Protein AF-0000000079113433 (afdb_homodimer)

Organism: Champsocephalus gunnari (NCBI:txid52237)

Radius of gyration: 16.43 Å; Cα contacts (8 Å, |Δi|>4): 235; chains: 2; bounding box: 30×45×38 Å

Solvent-accessible surface area (backbone atoms only — not comparable to full-atom values): 9498 Å² total; per-residue (Å²): 130,30,49,53,48,49,17,42,51,28,45,51,48,47,48,40,64,42,14,44,70,86,68,46,51,64,33,24,40,68,71,34,45,38,50,45,39,44,70,38,30,30,81,77,59,44,64,46,64,32,69,68,44,33,50,51,49,44,60,64,43,24,71,82,68,69,79,33,31,36,59,57,37,51,43,51,49,52,42,54,51,41,43,55,50,46,51,58,58,63,70,99,130,29,51,52,46,50,18,41,50,28,44,53,48,49,47,40,63,41,14,44,72,85,68,46,50,63,32,22,40,67,68,35,45,37,50,46,39,44,69,38,30,30,82,78,60,47,64,46,67,33,68,68,45,34,50,51,49,43,60,64,42,26,70,83,68,68,80,33,32,36,59,56,38,50,44,51,48,54,43,56,52,40,43,56,51,46,51,60,58,63,72,100

Structure (mmCIF, N/CA/C/O backbone):
data_AF-0000000079113433-model_v1
#
loop_
_entity.id
_entity.type
_entity.pdbx_description
1 polymer 'Protein S100'
#
loop_
_atom_site.group_PDB
_atom_site.id
_atom_site.type_symbol
_atom_site.label_atom_id
_atom_site.label_alt_id
_atom_site.label_comp_id
_atom_site.label_asym_id
_atom_site.label_entity_id
_atom_site.label_seq_id
_atom_site.pdbx_PDB_ins_code
_atom_site.Cartn_x
_atom_site.Cartn_y
_atom_site.Cartn_z
_atom_site.occupancy
_atom_site.B_iso_or_equiv
_atom_site.auth_seq_id
_atom_site.auth_comp_id
_atom_site.auth_asym_id
_atom_site.auth_atom_id
_atom_site.pdbx_PDB_model_num
ATOM 1 N N . MET A 1 1 ? -4.215 -1.44 16.438 1 64.31 1 MET A N 1
ATOM 2 C CA . MET A 1 1 ? -3.451 -1.398 15.195 1 64.31 1 MET A CA 1
ATOM 3 C C . MET A 1 1 ? -4.027 -0.358 14.242 1 64.31 1 MET A C 1
ATOM 5 O O . MET A 1 1 ? -5.234 -0.102 14.25 1 64.31 1 MET A O 1
ATOM 9 N N . SER A 1 2 ? -3.223 0.461 13.742 1 84.31 2 SER A N 1
ATOM 10 C CA . SER A 1 2 ? -3.691 1.527 12.859 1 84.31 2 SER A CA 1
ATOM 11 C C . SER A 1 2 ? -4.121 0.976 11.508 1 84.31 2 SER A C 1
ATOM 13 O O . SER A 1 2 ? -3.871 -0.191 11.195 1 84.31 2 SER A O 1
ATOM 15 N N . ASP A 1 3 ? -4.898 1.849 10.711 1 92.12 3 ASP A N 1
ATOM 16 C CA . ASP A 1 3 ? -5.406 1.435 9.406 1 92.12 3 ASP A CA 1
ATOM 17 C C . ASP A 1 3 ? -4.266 1.044 8.477 1 92.12 3 ASP A C 1
ATOM 19 O O . ASP A 1 3 ? -4.336 0.017 7.797 1 92.12 3 ASP A O 1
ATOM 23 N N . VAL A 1 4 ? -3.154 1.774 8.617 1 92.81 4 VAL A N 1
ATOM 24 C CA . VAL A 1 4 ? -2.002 1.539 7.754 1 92.81 4 VAL A CA 1
ATOM 25 C C . VAL A 1 4 ? -1.299 0.25 8.172 1 92.81 4 VAL A C 1
ATOM 27 O O . VAL A 1 4 ? -0.925 -0.563 7.32 1 92.81 4 VAL A O 1
ATOM 30 N N . GLN A 1 5 ? -1.146 -0.042 9.414 1 92.06 5 GLN A N 1
ATOM 31 C CA . GLN A 1 5 ? -0.524 -1.257 9.93 1 92.06 5 GLN A CA 1
ATOM 32 C C . GLN A 1 5 ? -1.329 -2.494 9.539 1 92.06 5 GLN A C 1
ATOM 34 O O . GLN A 1 5 ? -0.757 -3.525 9.18 1 92.06 5 GLN A O 1
ATOM 39 N N . ASN A 1 6 ? -2.646 -2.311 9.688 1 93.5 6 ASN A N 1
ATOM 40 C CA . ASN A 1 6 ? -3.539 -3.398 9.297 1 93.5 6 ASN A CA 1
ATOM 41 C C . ASN A 1 6 ? -3.424 -3.709 7.809 1 93.5 6 ASN A C 1
ATOM 43 O O . ASN A 1 6 ? -3.412 -4.875 7.414 1 93.5 6 ASN A O 1
ATOM 47 N N . ALA A 1 7 ? -3.369 -2.59 7.051 1 94 7 ALA A N 1
ATOM 48 C CA . ALA A 1 7 ? -3.217 -2.74 5.605 1 94 7 ALA A CA 1
ATOM 49 C C . ALA A 1 7 ? -1.919 -3.467 5.266 1 94 7 ALA A C 1
ATOM 51 O O . ALA A 1 7 ? -1.913 -4.391 4.449 1 94 7 ALA A O 1
ATOM 52 N N . MET A 1 8 ? -0.862 -3.15 5.996 1 93.38 8 MET A N 1
ATOM 53 C CA . MET A 1 8 ? 0.442 -3.768 5.77 1 93.38 8 MET A CA 1
ATOM 54 C C . MET A 1 8 ? 0.408 -5.254 6.117 1 93.38 8 MET A C 1
ATOM 56 O O . MET A 1 8 ? 0.962 -6.078 5.387 1 93.38 8 MET A O 1
ATOM 60 N N . ALA A 1 9 ? -0.228 -5.57 7.203 1 92.88 9 ALA A N 1
ATOM 61 C CA . ALA A 1 9 ? -0.346 -6.957 7.652 1 92.88 9 ALA A CA 1
ATOM 62 C C . ALA A 1 9 ? -1.147 -7.789 6.66 1 92.88 9 ALA A C 1
ATOM 64 O O . ALA A 1 9 ? -0.8 -8.938 6.383 1 92.88 9 ALA A O 1
ATOM 65 N N . LEU A 1 10 ? -2.199 -7.156 6.09 1 93.75 10 LEU A N 1
ATOM 66 C CA . LEU A 1 10 ? -3.051 -7.828 5.113 1 93.75 10 LEU A CA 1
ATOM 67 C C . LEU A 1 10 ? -2.281 -8.1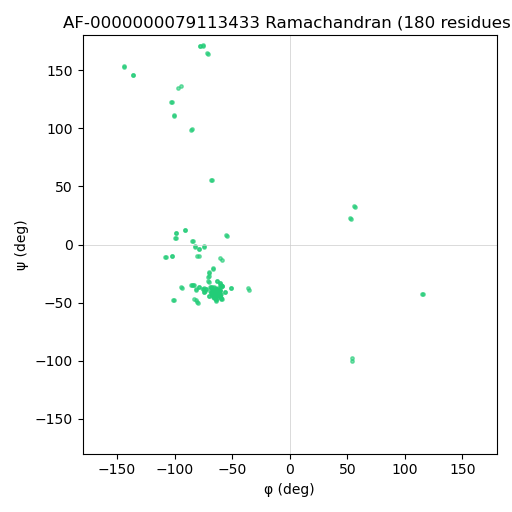17 3.83 1 93.75 10 LEU A C 1
ATOM 69 O O . LEU A 1 10 ? -2.385 -9.219 3.273 1 93.75 10 LEU A O 1
ATOM 73 N N . LEU A 1 11 ? -1.457 -7.121 3.406 1 93.81 11 LEU A N 1
ATOM 74 C CA . LEU A 1 11 ? -0.66 -7.273 2.193 1 93.81 11 LEU A CA 1
ATOM 75 C C . LEU A 1 11 ? 0.39 -8.367 2.369 1 93.81 11 LEU A C 1
ATOM 77 O O . LEU A 1 11 ? 0.542 -9.234 1.503 1 93.81 11 LEU A O 1
ATOM 81 N N . ILE A 1 12 ? 1.07 -8.398 3.492 1 92.69 12 ILE A N 1
ATOM 82 C CA . ILE A 1 12 ? 2.1 -9.391 3.795 1 92.69 12 ILE A CA 1
ATOM 83 C C . ILE A 1 12 ? 1.468 -10.773 3.906 1 92.69 12 ILE A C 1
ATOM 85 O O . ILE A 1 12 ? 1.979 -11.742 3.34 1 92.69 12 ILE A O 1
ATOM 89 N N . GLY A 1 13 ? 0.379 -10.789 4.605 1 91.81 13 GLY A N 1
ATOM 90 C CA . GLY A 1 13 ? -0.307 -12.055 4.797 1 91.81 13 GLY A CA 1
ATOM 91 C C . GLY A 1 13 ? -0.868 -12.633 3.514 1 91.81 13 GLY A C 1
ATOM 92 O O . GLY A 1 13 ? -0.775 -13.836 3.277 1 91.81 13 GLY A O 1
ATOM 93 N N . SER A 1 14 ? -1.481 -11.727 2.727 1 91.19 14 SER A N 1
ATOM 94 C CA . SER A 1 14 ? -2.041 -12.148 1.448 1 91.19 14 SER A CA 1
ATOM 95 C C . SER A 1 14 ? -0.951 -12.648 0.505 1 91.19 14 SER A C 1
ATOM 97 O O . SER A 1 14 ? -1.108 -13.688 -0.142 1 91.19 14 SER A O 1
ATOM 99 N N . PHE A 1 15 ? 0.152 -11.969 0.424 1 91.94 15 PHE A N 1
ATOM 100 C CA . PHE A 1 15 ? 1.287 -12.336 -0.418 1 91.94 15 PHE A CA 1
ATOM 101 C C . PHE A 1 15 ? 1.854 -13.688 -0.011 1 91.94 15 PHE A C 1
ATOM 103 O O . PHE A 1 15 ? 2.096 -14.547 -0.862 1 91.94 15 PHE A O 1
ATOM 110 N N . THR A 1 16 ? 1.99 -13.906 1.297 1 89.75 16 THR A N 1
ATOM 111 C CA . THR A 1 16 ? 2.566 -15.141 1.823 1 89.75 16 THR A CA 1
ATOM 112 C C . THR A 1 16 ? 1.62 -16.312 1.604 1 89.75 16 THR A C 1
ATOM 114 O O . THR A 1 16 ? 2.064 -17.453 1.408 1 89.75 16 THR A O 1
ATOM 117 N N . LYS A 1 17 ? 0.346 -15.938 1.651 1 91.12 17 LYS A N 1
ATOM 118 C CA . LYS A 1 17 ? -0.683 -16.953 1.457 1 91.12 17 LYS A CA 1
ATOM 119 C C . LYS A 1 17 ? -0.613 -17.547 0.052 1 91.12 17 LYS A C 1
ATOM 121 O O . LYS A 1 17 ? -0.725 -18.766 -0.123 1 91.12 17 LYS A O 1
ATOM 126 N N . TYR A 1 18 ? -0.363 -16.734 -0.927 1 90.44 18 TYR A N 1
ATOM 127 C CA . TYR A 1 18 ? -0.331 -17.172 -2.322 1 90.44 18 TYR A CA 1
ATOM 128 C C . TYR A 1 18 ? 1.089 -17.516 -2.75 1 90.44 18 TYR A C 1
ATOM 130 O O . TYR A 1 18 ? 1.29 -18.422 -3.566 1 90.44 18 TYR A O 1
ATOM 138 N N . ALA A 1 19 ? 2.229 -16.875 -2.359 1 89.25 19 ALA A N 1
ATOM 139 C CA . ALA A 1 19 ? 3.633 -17.094 -2.695 1 89.25 19 ALA A CA 1
ATOM 140 C C . ALA A 1 19 ? 4.129 -18.438 -2.139 1 89.25 19 ALA A C 1
ATOM 142 O O . ALA A 1 19 ? 5.027 -19.062 -2.711 1 89.25 19 ALA A O 1
ATOM 143 N N . GLY A 1 20 ? 3.469 -19.016 -1.113 1 81.62 20 GLY A N 1
ATOM 144 C CA . GLY A 1 20 ? 3.926 -20.234 -0.462 1 81.62 20 GLY A CA 1
ATOM 145 C C . GLY A 1 20 ? 3.355 -21.484 -1.085 1 81.62 20 GLY A C 1
ATOM 146 O O . GLY A 1 20 ? 3.609 -22.594 -0.603 1 81.62 20 GLY A O 1
ATOM 147 N N . LYS A 1 21 ? 2.754 -21.25 -2.287 1 84.69 21 LYS A N 1
ATOM 148 C CA . LYS A 1 21 ? 2.096 -22.406 -2.883 1 84.69 21 LYS A CA 1
ATOM 149 C C . LYS A 1 21 ? 3.104 -23.297 -3.602 1 84.69 21 LYS A C 1
ATOM 151 O O . LYS A 1 21 ? 3.025 -24.531 -3.516 1 84.69 21 LYS A O 1
ATOM 156 N N . GLU A 1 22 ? 4.098 -22.656 -4.305 1 80.5 22 GLU A N 1
ATOM 157 C CA . GLU A 1 22 ? 5.066 -23.438 -5.078 1 80.5 22 GLU A CA 1
ATOM 158 C C . GLU A 1 22 ? 6.371 -23.609 -4.309 1 80.5 22 GLU A C 1
ATOM 160 O O . GLU A 1 22 ? 7.32 -24.203 -4.816 1 80.5 22 GLU A O 1
ATOM 165 N N . GLY A 1 23 ? 6.414 -23.141 -2.996 1 74.19 23 GLY A N 1
ATOM 166 C CA . GLY A 1 23 ? 7.602 -23.375 -2.193 1 74.19 23 GLY A CA 1
ATOM 167 C C . GLY A 1 23 ? 8.328 -22.109 -1.806 1 74.19 23 GLY A C 1
ATOM 168 O O . GLY A 1 23 ? 9.023 -22.062 -0.788 1 74.19 23 GLY A O 1
ATOM 169 N N . ASP A 1 24 ? 8.445 -21.156 -2.875 1 77.62 24 ASP A N 1
ATOM 170 C CA . ASP A 1 24 ? 9.117 -19.906 -2.543 1 77.62 24 ASP A CA 1
ATOM 171 C C . ASP A 1 24 ? 8.141 -18.906 -1.935 1 77.62 24 ASP A C 1
ATOM 173 O O . ASP A 1 24 ? 7.293 -18.344 -2.637 1 77.62 24 ASP A O 1
ATOM 177 N N . ASN A 1 25 ? 8.188 -18.844 -0.652 1 80.56 25 ASN A N 1
ATOM 178 C CA . ASN A 1 25 ? 7.254 -17.984 0.062 1 80.56 25 ASN A CA 1
ATOM 179 C C . ASN A 1 25 ? 7.637 -16.516 -0.068 1 80.56 25 ASN A C 1
ATOM 181 O O . ASN A 1 25 ? 6.949 -15.633 0.458 1 80.56 25 ASN A O 1
ATOM 185 N N . ASN A 1 26 ? 8.734 -16.312 -0.765 1 84.38 26 ASN A N 1
ATOM 186 C CA . ASN A 1 26 ? 9.227 -14.945 -0.853 1 84.38 26 ASN A CA 1
ATOM 187 C C . ASN A 1 26 ? 9.008 -14.359 -2.246 1 84.38 26 ASN A C 1
ATOM 189 O O . ASN A 1 26 ? 9.195 -13.164 -2.457 1 84.38 26 ASN A O 1
ATOM 193 N N . THR A 1 27 ? 8.648 -15.227 -3.127 1 89.94 27 THR A N 1
ATOM 194 C CA . THR A 1 27 ? 8.43 -14.781 -4.5 1 89.94 27 THR A CA 1
ATOM 195 C C . THR A 1 27 ? 7.152 -15.391 -5.07 1 89.94 27 THR A C 1
ATOM 197 O O . THR A 1 27 ? 6.691 -16.438 -4.605 1 89.94 27 THR A O 1
ATOM 200 N N . LEU A 1 28 ? 6.426 -14.609 -5.957 1 91.5 28 LEU A N 1
ATOM 201 C CA . LEU A 1 28 ? 5.207 -15.062 -6.621 1 91.5 28 LEU A CA 1
ATOM 202 C C . LEU A 1 28 ? 5.488 -15.461 -8.07 1 91.5 28 LEU A C 1
ATOM 204 O O . LEU A 1 28 ? 6.176 -14.734 -8.789 1 91.5 28 LEU A O 1
ATOM 208 N N . SER A 1 29 ? 5.145 -16.719 -8.328 1 92.44 29 SER A N 1
ATOM 209 C CA . SER A 1 29 ? 5.246 -17.141 -9.719 1 92.44 29 SER A CA 1
ATOM 210 C C . SER A 1 29 ? 4.078 -16.625 -10.547 1 92.44 29 SER A C 1
ATOM 212 O O . SER A 1 29 ? 3.121 -16.062 -10.008 1 92.44 29 SER A O 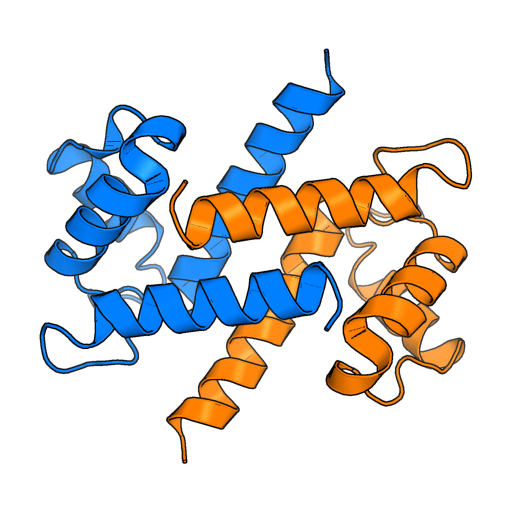1
ATOM 214 N N . LYS A 1 30 ? 4.168 -16.797 -11.836 1 91.5 30 LYS A N 1
ATOM 215 C CA . LYS A 1 30 ? 3.121 -16.344 -12.75 1 91.5 30 LYS A CA 1
ATOM 216 C C . LYS A 1 30 ? 1.771 -16.953 -12.383 1 91.5 30 LYS A C 1
ATOM 218 O O . LYS A 1 30 ? 0.75 -16.266 -12.383 1 91.5 30 LYS A O 1
ATOM 223 N N . ALA A 1 31 ? 1.835 -18.234 -12.031 1 91.38 31 ALA A N 1
ATOM 224 C CA . ALA A 1 31 ? 0.617 -18.953 -11.664 1 91.38 31 ALA A CA 1
ATOM 225 C C . ALA A 1 31 ? 0.033 -18.406 -10.359 1 91.38 31 ALA A C 1
ATOM 227 O O . ALA A 1 31 ? -1.183 -18.234 -10.25 1 91.38 31 ALA A O 1
ATOM 228 N N . GLU A 1 32 ? 0.9 -18.172 -9.43 1 93.69 32 GLU A N 1
ATOM 229 C CA . GLU A 1 32 ? 0.486 -17.656 -8.133 1 93.69 32 GLU A CA 1
ATOM 230 C C . GLU A 1 32 ? -0.053 -16.234 -8.25 1 93.69 32 GLU A C 1
ATOM 232 O O . GLU A 1 32 ? -1.042 -15.875 -7.605 1 93.69 32 GLU A O 1
ATOM 237 N N . LEU A 1 33 ? 0.655 -15.453 -9.086 1 91.75 33 LEU A N 1
ATOM 238 C CA . LEU A 1 33 ? 0.206 -14.086 -9.328 1 91.75 33 LEU A CA 1
ATOM 239 C C . LEU A 1 33 ? -1.192 -14.07 -9.93 1 91.75 33 LEU A C 1
ATOM 241 O O . LEU A 1 33 ? -2.049 -13.289 -9.516 1 91.75 33 LEU A O 1
ATOM 245 N N . LYS A 1 34 ? -1.439 -14.938 -10.859 1 91.38 34 LYS A N 1
ATOM 246 C CA . LYS A 1 34 ? -2.736 -15.055 -11.516 1 91.38 34 LYS A CA 1
ATOM 247 C C . LYS A 1 34 ? -3.836 -15.391 -10.516 1 91.38 34 LYS A C 1
ATOM 249 O O . LYS A 1 34 ? -4.918 -14.797 -10.555 1 91.38 34 LYS A O 1
ATOM 254 N N . GLU A 1 35 ? -3.535 -16.297 -9.672 1 90.25 35 GLU A N 1
ATOM 255 C CA . GLU A 1 35 ? -4.492 -16.703 -8.648 1 90.25 35 GLU A CA 1
ATOM 256 C C . GLU A 1 35 ? -4.801 -15.562 -7.684 1 90.25 35 GLU A C 1
ATOM 258 O O . GLU A 1 35 ? -5.961 -15.328 -7.344 1 90.25 35 GLU A O 1
ATOM 263 N N . LEU A 1 36 ? -3.703 -14.938 -7.258 1 89.81 36 LEU A N 1
ATOM 264 C CA . LEU A 1 36 ? -3.846 -13.797 -6.355 1 89.81 36 LEU A CA 1
ATOM 265 C C . LEU A 1 36 ? -4.672 -12.688 -7.004 1 89.81 36 LEU A C 1
ATOM 267 O O . LEU A 1 36 ? -5.598 -12.164 -6.387 1 89.81 36 LEU A O 1
ATOM 271 N N . LEU A 1 37 ? -4.359 -12.352 -8.297 1 88.69 37 LEU A N 1
ATOM 272 C CA . LEU A 1 37 ? -5.07 -11.312 -9.023 1 88.69 37 LEU A CA 1
ATOM 273 C C . LEU A 1 37 ? -6.527 -11.711 -9.25 1 88.69 37 LEU A C 1
ATOM 275 O O . LEU A 1 37 ? -7.434 -10.891 -9.078 1 88.69 37 LEU A O 1
ATOM 279 N N . HIS A 1 38 ? -6.719 -12.953 -9.602 1 87.81 38 HIS A N 1
ATOM 280 C CA . HIS A 1 38 ? -8.055 -13.461 -9.891 1 87.81 38 HIS A CA 1
ATOM 281 C C . HIS A 1 38 ? -8.914 -13.484 -8.633 1 87.81 38 HIS A C 1
ATOM 283 O O . HIS A 1 38 ? -10.094 -13.117 -8.672 1 87.81 38 HIS A O 1
ATOM 289 N N . ASN A 1 39 ? -8.305 -13.867 -7.531 1 87.94 39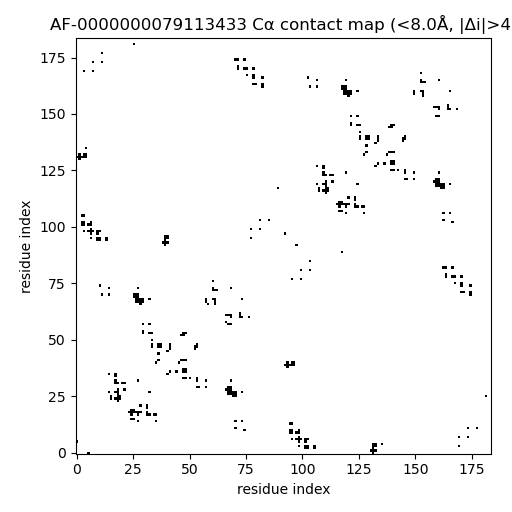 ASN A N 1
ATOM 290 C CA . ASN A 1 39 ? -9.031 -14.008 -6.277 1 87.94 39 ASN A CA 1
ATOM 291 C C . ASN A 1 39 ? -9.133 -12.68 -5.531 1 87.94 39 ASN A C 1
ATOM 293 O O . ASN A 1 39 ? -10.141 -12.398 -4.891 1 87.94 39 ASN A O 1
ATOM 297 N N . GLU A 1 40 ? -8.125 -11.844 -5.617 1 86.44 40 GLU A N 1
ATOM 298 C CA . GLU A 1 40 ? -8.039 -10.625 -4.82 1 86.44 40 GLU A CA 1
ATOM 299 C C . GLU A 1 40 ? -8.438 -9.406 -5.637 1 86.44 40 GLU A C 1
ATOM 301 O O . GLU A 1 40 ? -9.133 -8.516 -5.133 1 86.44 40 GLU A O 1
ATOM 306 N N . PHE A 1 41 ? -7.953 -9.203 -6.828 1 80.5 41 PHE A N 1
ATOM 307 C CA . PHE A 1 41 ? -8.172 -8.023 -7.652 1 80.5 41 PHE A CA 1
ATOM 308 C C . PHE A 1 41 ? -9.203 -8.297 -8.734 1 80.5 41 PHE A C 1
ATOM 310 O O . PHE A 1 41 ? -9.625 -7.383 -9.445 1 80.5 41 PHE A O 1
ATOM 317 N N . GLY A 1 42 ? -9.625 -9.516 -8.953 1 78.5 42 GLY A N 1
ATOM 318 C CA . GLY A 1 42 ? -10.539 -9.859 -10.039 1 78.5 42 GLY A CA 1
ATOM 319 C C . GLY A 1 42 ? -11.562 -8.773 -10.312 1 78.5 42 GLY A C 1
ATOM 320 O O . GLY A 1 42 ? -11.836 -8.453 -11.469 1 78.5 42 GLY A O 1
ATOM 321 N N . ASP A 1 43 ? -12.039 -8.18 -9.328 1 72.75 43 ASP A N 1
ATOM 322 C CA . ASP A 1 43 ? -13.047 -7.137 -9.492 1 72.75 43 ASP A CA 1
ATOM 323 C C . ASP A 1 43 ? -12.398 -5.789 -9.812 1 72.75 43 ASP A C 1
ATOM 325 O O . ASP A 1 43 ? -12.93 -5.004 -10.594 1 72.75 43 ASP A O 1
ATOM 329 N N . LEU A 1 44 ? -11.219 -5.559 -9.211 1 71.19 44 LEU A N 1
ATOM 330 C CA . LEU A 1 44 ? -10.516 -4.289 -9.344 1 71.19 44 LEU A CA 1
ATOM 331 C C . LEU A 1 44 ? -9.758 -4.219 -10.664 1 71.19 44 LEU A C 1
ATOM 333 O O . LEU A 1 44 ? -9.797 -3.197 -11.352 1 71.19 44 LEU A O 1
ATOM 337 N N . LEU A 1 45 ? -9.016 -5.34 -10.859 1 65 45 LEU A N 1
ATOM 338 C CA . LEU A 1 45 ? -8.242 -5.387 -12.094 1 65 45 LEU A CA 1
ATOM 339 C C . LEU A 1 45 ? -9.109 -5.84 -13.258 1 65 45 LEU A C 1
ATOM 341 O O . LEU A 1 45 ? -8.805 -5.539 -14.414 1 65 45 LEU A O 1
ATOM 345 N N . GLY A 1 46 ? -10.336 -6.148 -13.023 1 60.59 46 GLY A N 1
ATOM 346 C CA . GLY A 1 46 ? -11.195 -6.617 -14.102 1 60.59 46 GLY A CA 1
ATOM 347 C C . GLY A 1 46 ? -10.617 -7.809 -14.852 1 60.59 46 GLY A C 1
ATOM 348 O O . GLY A 1 46 ? -10.523 -8.906 -14.297 1 60.59 46 GLY A O 1
ATOM 349 N N . LYS A 1 47 ? -9.977 -7.512 -16.109 1 58.22 47 LYS A N 1
ATOM 350 C CA . LYS A 1 47 ? -9.594 -8.469 -17.141 1 58.22 47 LYS A CA 1
ATOM 351 C C . LYS A 1 47 ? -8.281 -9.156 -16.797 1 58.22 47 LYS A C 1
ATOM 353 O O . LYS A 1 47 ? -7.816 -10.031 -17.531 1 58.22 47 LYS A O 1
ATOM 358 N N . ALA A 1 48 ? -7.613 -8.695 -15.812 1 60.16 48 ALA A N 1
ATOM 359 C CA . ALA A 1 48 ? -6.371 -9.398 -15.516 1 60.16 48 ALA A CA 1
ATOM 360 C C . ALA A 1 48 ? -6.625 -10.891 -15.305 1 60.16 48 ALA A C 1
ATOM 362 O O . ALA A 1 48 ? -5.711 -11.641 -14.961 1 60.16 48 ALA A O 1
ATOM 363 N N . SER A 1 49 ? -7.773 -11.164 -15.57 1 67.69 49 SER A N 1
ATOM 364 C CA . SER A 1 49 ? -8.141 -12.57 -15.43 1 67.69 49 SER A CA 1
ATOM 365 C C . SER A 1 49 ? -7.668 -13.391 -16.625 1 67.69 49 SER A C 1
ATOM 367 O O . SER A 1 49 ? -7.762 -14.625 -16.625 1 67.69 49 SER A O 1
ATOM 369 N N . ASP A 1 50 ? -7.141 -12.562 -17.453 1 77.31 50 ASP A N 1
ATOM 370 C CA . ASP A 1 50 ? -6.648 -13.305 -18.609 1 77.31 50 ASP A CA 1
ATOM 371 C C . ASP A 1 50 ? -5.168 -13.641 -18.453 1 77.31 50 ASP A C 1
ATOM 373 O O . ASP A 1 50 ? -4.406 -12.859 -17.891 1 77.31 50 ASP A O 1
ATOM 377 N N . LYS A 1 51 ? -4.918 -14.914 -18.828 1 83.31 51 LYS A N 1
ATOM 378 C CA . LYS A 1 51 ? -3.537 -15.375 -18.75 1 83.31 51 LYS A CA 1
ATOM 379 C C . LYS A 1 51 ? -2.59 -14.406 -19.453 1 83.31 51 LYS A C 1
ATOM 381 O O . LYS A 1 51 ? -1.501 -14.125 -18.953 1 83.31 51 LYS A O 1
ATOM 386 N N . ALA A 1 52 ? -3.07 -13.898 -20.5 1 87.56 52 ALA A N 1
ATOM 387 C CA . ALA A 1 52 ? -2.258 -12.969 -21.281 1 87.56 52 ALA A CA 1
ATOM 388 C C . AL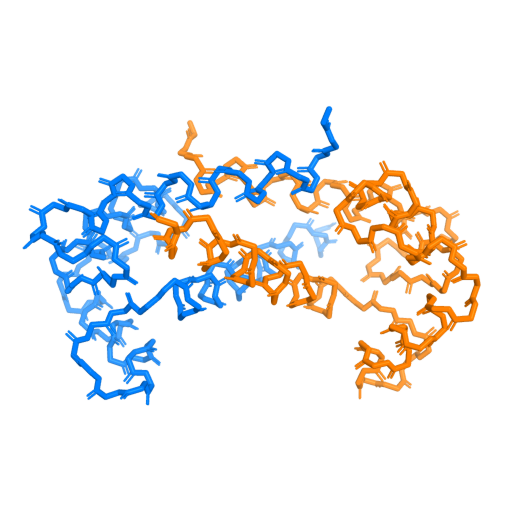A A 1 52 ? -2.01 -11.672 -20.5 1 87.56 52 ALA A C 1
ATOM 390 O O . ALA A 1 52 ? -0.899 -11.141 -20.531 1 87.56 52 ALA A O 1
ATOM 391 N N . ALA A 1 53 ? -3.029 -11.258 -19.828 1 83.38 53 ALA A N 1
ATOM 392 C CA . ALA A 1 53 ? -2.924 -10.039 -19.016 1 83.38 53 ALA A CA 1
ATOM 393 C C . ALA A 1 53 ? -2.006 -10.25 -17.828 1 83.38 53 ALA A C 1
ATOM 395 O O . ALA A 1 53 ? -1.186 -9.383 -17.5 1 83.38 53 ALA A O 1
ATOM 396 N N . VAL A 1 54 ? -2.121 -11.328 -17.266 1 88.94 54 VAL A N 1
ATOM 397 C CA . VAL A 1 54 ? -1.3 -11.68 -16.109 1 88.94 54 VAL A CA 1
ATOM 398 C C . VAL A 1 54 ? 0.166 -11.773 -16.531 1 88.94 54 VAL A C 1
ATOM 400 O O . VAL A 1 54 ? 1.053 -11.305 -15.805 1 88.94 54 VAL A O 1
ATOM 403 N N . ASP A 1 55 ? 0.387 -12.359 -17.766 1 90.56 55 ASP A N 1
ATOM 404 C CA . ASP A 1 55 ? 1.744 -12.484 -18.297 1 90.56 55 ASP A CA 1
ATOM 405 C C . ASP A 1 55 ? 2.373 -11.109 -18.516 1 90.56 55 ASP A C 1
ATOM 407 O O . ASP A 1 55 ? 3.543 -10.898 -18.188 1 90.56 55 ASP A O 1
ATOM 411 N N . ARG A 1 56 ? 1.562 -10.25 -18.953 1 90.31 56 ARG A N 1
ATOM 412 C CA . ARG A 1 56 ? 2.025 -8.891 -19.203 1 90.31 56 ARG A CA 1
ATOM 413 C C . ARG A 1 56 ? 2.328 -8.172 -17.891 1 90.31 56 ARG A C 1
ATOM 415 O O . ARG A 1 56 ? 3.34 -7.473 -17.781 1 90.31 56 ARG A O 1
ATOM 422 N N . LEU A 1 57 ? 1.417 -8.383 -17.031 1 87.31 57 LEU A N 1
ATOM 423 C CA . LEU A 1 57 ? 1.591 -7.777 -15.711 1 87.31 57 LEU A CA 1
ATOM 424 C C . LEU A 1 57 ? 2.826 -8.336 -15.016 1 87.31 57 LEU A C 1
ATOM 426 O O . LEU A 1 57 ? 3.611 -7.586 -14.43 1 87.31 57 LEU A O 1
ATOM 430 N N . PHE A 1 58 ? 2.988 -9.641 -15.18 1 90.06 58 PHE A N 1
ATOM 431 C CA . PHE A 1 58 ? 4.117 -10.336 -14.57 1 90.06 58 PHE A CA 1
ATOM 432 C C . PHE A 1 58 ? 5.434 -9.844 -15.156 1 90.06 58 PHE A C 1
ATOM 434 O O . PHE A 1 58 ? 6.395 -9.594 -14.422 1 90.06 58 PHE A O 1
ATOM 441 N N . GLU A 1 59 ? 5.469 -9.75 -16.438 1 91.38 59 GLU A N 1
ATOM 442 C CA . GLU A 1 59 ? 6.656 -9.281 -17.141 1 91.38 59 GLU A CA 1
ATOM 443 C C . GLU A 1 59 ? 6.988 -7.84 -16.781 1 91.38 59 GLU A C 1
ATOM 445 O O . GLU A 1 59 ? 8.164 -7.469 -16.688 1 91.38 59 GLU A O 1
ATOM 450 N N . GLY A 1 60 ? 5.891 -7.152 -16.516 1 88.94 60 GLY A N 1
ATOM 451 C CA . GLY A 1 60 ? 6.059 -5.77 -16.094 1 88.94 60 GLY A CA 1
ATOM 452 C C . GLY A 1 60 ? 6.59 -5.629 -14.688 1 88.94 60 GLY A C 1
ATOM 453 O O . GLY A 1 60 ? 7.414 -4.75 -14.414 1 88.94 60 GLY A O 1
ATOM 454 N N . LEU A 1 61 ? 6.098 -6.527 -13.852 1 86.75 61 LEU A N 1
ATOM 455 C CA . LEU A 1 61 ? 6.488 -6.52 -12.445 1 86.75 61 LEU A CA 1
ATOM 456 C C . LEU A 1 61 ? 7.863 -7.152 -12.258 1 86.75 61 LEU A C 1
ATOM 458 O O . LEU A 1 61 ? 8.617 -6.754 -11.375 1 86.75 61 LEU A O 1
ATOM 462 N N . ASP A 1 62 ? 8.156 -8.25 -13.102 1 88.06 62 ASP A N 1
ATOM 463 C CA . ASP A 1 62 ? 9.422 -8.977 -13.039 1 88.06 62 ASP A CA 1
ATOM 464 C C . ASP A 1 62 ? 10.578 -8.102 -13.531 1 88.06 62 ASP A C 1
ATOM 466 O O . ASP A 1 62 ? 11.297 -8.484 -14.461 1 88.06 62 ASP A O 1
ATOM 470 N N . ALA A 1 63 ? 10.656 -6.957 -12.875 1 80.06 63 ALA A N 1
ATOM 471 C CA . ALA A 1 63 ? 11.742 -6.066 -13.266 1 80.06 63 ALA A CA 1
ATOM 472 C C . ALA A 1 63 ? 13.094 -6.633 -12.844 1 80.06 63 ALA A C 1
ATOM 474 O O . ALA A 1 63 ? 14.117 -6.348 -13.469 1 80.06 63 ALA A O 1
ATOM 475 N N . ASN A 1 64 ? 13.078 -7.531 -11.789 1 73.06 64 ASN A N 1
ATOM 476 C CA . ASN A 1 64 ? 14.32 -8.086 -11.258 1 73.06 64 ASN A CA 1
ATOM 477 C C . ASN A 1 64 ? 14.773 -9.305 -12.055 1 73.06 64 ASN A C 1
ATOM 479 O O . ASN A 1 64 ? 15.844 -9.859 -11.797 1 73.06 64 ASN A O 1
ATOM 483 N N . LYS A 1 65 ? 14.094 -9.719 -13.133 1 81.56 65 LYS A N 1
ATOM 484 C CA . LYS A 1 65 ? 14.445 -10.797 -14.047 1 81.56 65 LYS A CA 1
ATOM 485 C C . LYS A 1 65 ? 14.625 -12.117 -13.305 1 81.56 65 LYS A C 1
ATOM 487 O O . LYS A 1 65 ? 15.562 -12.875 -13.586 1 81.56 65 LYS A O 1
ATOM 492 N N . ASP A 1 66 ? 13.961 -12.422 -12.258 1 82.25 66 ASP A N 1
ATOM 493 C CA . ASP A 1 66 ? 14.023 -13.688 -11.531 1 82.25 66 ASP A CA 1
ATOM 494 C C . ASP A 1 66 ? 12.859 -14.602 -11.914 1 82.25 66 ASP A C 1
ATOM 496 O O . ASP A 1 66 ? 12.781 -15.742 -11.453 1 82.25 66 ASP A O 1
ATOM 500 N N . ASN A 1 67 ? 12.156 -14.141 -12.984 1 88.88 67 ASN A N 1
ATOM 501 C CA . ASN A 1 67 ? 10.984 -14.883 -13.445 1 88.88 67 ASN A CA 1
ATOM 502 C C . ASN A 1 67 ? 10.008 -15.148 -12.305 1 88.88 67 ASN A C 1
ATOM 504 O O . ASN A 1 67 ? 9.352 -16.188 -12.273 1 88.88 67 ASN A O 1
ATOM 508 N N . SER A 1 68 ? 10.078 -14.367 -11.305 1 90.56 68 SER A N 1
ATOM 509 C CA . SER A 1 68 ? 9.188 -14.422 -10.141 1 90.56 68 SER A CA 1
ATOM 510 C C . SER A 1 68 ? 8.891 -13.031 -9.602 1 90.56 68 SER A C 1
ATOM 512 O O . SER A 1 68 ? 9.633 -12.078 -9.883 1 90.56 68 SER A O 1
ATOM 514 N N . VAL A 1 69 ? 7.844 -12.875 -9.016 1 92.38 69 VAL A N 1
ATOM 515 C CA . VAL A 1 69 ? 7.457 -11.586 -8.453 1 92.38 69 VAL A CA 1
ATOM 516 C C . VAL A 1 69 ? 7.73 -11.578 -6.949 1 92.38 69 VAL A C 1
ATOM 518 O O . VAL A 1 69 ? 7.191 -12.398 -6.207 1 92.38 69 VAL A O 1
ATOM 521 N N . ASP A 1 70 ? 8.758 -10.75 -6.551 1 89.81 70 ASP A N 1
ATOM 522 C CA . ASP A 1 70 ? 9.055 -10.633 -5.125 1 89.81 70 ASP A CA 1
ATOM 523 C C . ASP A 1 70 ? 8.008 -9.773 -4.418 1 89.81 70 ASP A C 1
ATOM 525 O O . ASP A 1 70 ? 7.141 -9.18 -5.062 1 89.81 70 ASP A O 1
ATOM 529 N N . PHE A 1 71 ? 8.062 -9.742 -3.152 1 90.88 71 PHE A N 1
ATOM 530 C CA . PHE A 1 71 ? 7.098 -9 -2.35 1 90.88 71 PHE A CA 1
ATOM 531 C C . PHE A 1 71 ? 7.098 -7.523 -2.725 1 90.88 71 PHE A C 1
ATOM 533 O O . PHE A 1 71 ? 6.035 -6.906 -2.83 1 90.88 71 PHE A O 1
ATOM 540 N N . LYS A 1 72 ? 8.305 -7.137 -3.029 1 89.5 72 LYS A N 1
ATOM 541 C CA . LYS A 1 72 ? 8.469 -5.727 -3.369 1 89.5 72 LYS A CA 1
ATOM 542 C C . LYS A 1 72 ? 7.754 -5.387 -4.676 1 89.5 72 LYS A C 1
ATOM 544 O O . LYS A 1 72 ? 7.082 -4.355 -4.77 1 89.5 72 LYS A O 1
ATOM 549 N N . GLU A 1 73 ? 7.871 -6.23 -5.637 1 91.94 73 GLU A N 1
ATOM 550 C CA . GLU A 1 73 ? 7.254 -5.996 -6.938 1 91.94 73 GLU A CA 1
ATOM 551 C C . GLU A 1 73 ? 5.734 -6.098 -6.855 1 91.94 73 GLU A C 1
ATOM 553 O O . GLU A 1 73 ? 5.02 -5.324 -7.496 1 91.94 73 GLU A O 1
ATOM 558 N N . PHE A 1 74 ? 5.367 -7.027 -6.027 1 92.06 74 PHE A N 1
ATOM 559 C CA . PHE A 1 74 ? 3.934 -7.215 -5.828 1 92.06 74 PHE A CA 1
ATOM 560 C C . PHE A 1 74 ? 3.314 -5.992 -5.164 1 92.06 74 PHE A C 1
ATOM 562 O O . PHE A 1 74 ? 2.303 -5.469 -5.633 1 92.06 74 PHE A O 1
ATOM 569 N N . ILE A 1 75 ? 3.992 -5.516 -4.133 1 91.69 75 ILE A N 1
ATOM 570 C CA . ILE A 1 75 ? 3.48 -4.391 -3.359 1 91.69 75 ILE A CA 1
ATOM 571 C C . ILE A 1 75 ? 3.498 -3.127 -4.215 1 91.69 75 ILE A C 1
ATOM 573 O O . ILE A 1 75 ? 2.605 -2.281 -4.105 1 91.69 75 ILE A O 1
ATOM 577 N N . HIS A 1 76 ? 4.508 -3.006 -5.023 1 87.75 76 HIS A N 1
ATOM 578 C CA . HIS A 1 76 ? 4.59 -1.862 -5.926 1 87.75 76 HIS A CA 1
ATOM 579 C C . HIS A 1 76 ? 3.398 -1.823 -6.875 1 87.75 76 HIS A C 1
ATOM 581 O O . HIS A 1 76 ? 2.877 -0.749 -7.18 1 87.75 76 HIS A O 1
ATOM 587 N N . MET A 1 77 ? 3.014 -2.988 -7.32 1 90.12 77 MET A N 1
ATOM 588 C CA . MET A 1 77 ? 1.856 -3.084 -8.203 1 90.12 77 MET A CA 1
ATOM 589 C C . MET A 1 77 ? 0.585 -2.648 -7.484 1 90.12 77 MET A C 1
ATOM 591 O O . MET A 1 77 ? -0.196 -1.857 -8.016 1 90.12 77 MET A O 1
ATOM 595 N N . VAL A 1 78 ? 0.409 -3.184 -6.309 1 92.38 78 VAL A N 1
ATOM 596 C CA . VAL A 1 78 ? -0.773 -2.879 -5.508 1 92.38 78 VAL A CA 1
ATOM 597 C C . VAL A 1 78 ? -0.832 -1.379 -5.227 1 92.38 78 VAL A C 1
ATOM 599 O O . VAL A 1 78 ? -1.908 -0.778 -5.25 1 92.38 78 VAL A O 1
ATOM 602 N N . THR A 1 79 ? 0.361 -0.718 -5.023 1 91.12 79 THR A N 1
ATOM 603 C CA . THR A 1 79 ? 0.445 0.712 -4.75 1 91.12 79 THR A CA 1
ATOM 604 C C . THR A 1 79 ? -0.022 1.522 -5.957 1 91.12 79 THR A C 1
ATOM 606 O O . THR A 1 79 ? -0.759 2.498 -5.809 1 91.12 79 THR A O 1
ATOM 609 N N . CYS A 1 80 ? 0.416 1.112 -7.184 1 85.88 80 CYS A N 1
ATOM 610 C CA . CYS A 1 80 ? 0.044 1.805 -8.414 1 85.88 80 CYS A CA 1
ATOM 611 C C . CYS A 1 80 ? -1.463 1.744 -8.633 1 85.88 80 CYS A C 1
ATOM 613 O O . CYS A 1 80 ? -2.082 2.748 -8.992 1 85.88 80 CYS A O 1
ATOM 615 N N . LEU A 1 81 ? -2.037 0.561 -8.359 1 85.81 81 LEU A N 1
ATOM 616 C CA . LEU A 1 81 ? -3.473 0.371 -8.539 1 85.81 81 LEU A CA 1
ATOM 617 C C . LEU A 1 81 ? -4.262 1.201 -7.531 1 85.81 81 LEU A C 1
ATOM 619 O O . LEU A 1 81 ? -5.289 1.793 -7.879 1 85.81 81 LEU A O 1
ATOM 623 N N . THR A 1 82 ? -3.738 1.184 -6.223 1 91.56 82 THR A N 1
ATOM 624 C CA . THR A 1 82 ? -4.41 1.918 -5.156 1 91.56 82 THR A CA 1
ATOM 625 C C . THR A 1 82 ? -4.461 3.408 -5.477 1 91.56 82 THR A C 1
ATOM 627 O O . THR A 1 82 ? -5.5 4.051 -5.305 1 91.56 82 THR A O 1
ATOM 630 N N . VAL A 1 83 ? -3.326 3.961 -5.938 1 87.75 83 VAL A N 1
ATOM 631 C CA . VAL A 1 83 ? -3.234 5.379 -6.27 1 87.75 83 VAL A CA 1
ATOM 632 C C . VAL A 1 83 ? -4.18 5.703 -7.422 1 87.75 83 VAL A C 1
ATOM 634 O O . VAL A 1 83 ? -4.828 6.754 -7.43 1 87.75 83 VAL A O 1
ATOM 637 N N . MET A 1 84 ? -4.281 4.879 -8.469 1 83.5 84 MET A N 1
ATOM 638 C CA . MET A 1 84 ? -5.125 5.078 -9.641 1 83.5 84 MET A CA 1
ATOM 639 C C . MET A 1 84 ? -6.602 5.035 -9.266 1 83.5 84 MET A C 1
ATOM 641 O O . MET A 1 84 ? -7.402 5.816 -9.781 1 83.5 84 MET A O 1
ATOM 645 N N . CYS A 1 85 ? -6.887 4.152 -8.328 1 79.69 85 CYS A N 1
ATOM 646 C CA . CYS A 1 85 ? -8.281 4.02 -7.91 1 79.69 85 CYS A CA 1
ATOM 647 C C . CYS A 1 85 ? -8.695 5.18 -7.02 1 79.69 85 CYS A C 1
ATOM 649 O O . CYS A 1 85 ? -9.836 5.637 -7.078 1 79.69 85 CYS A O 1
ATOM 651 N N . HIS A 1 86 ? -7.742 5.578 -6.16 1 82.62 86 HIS A N 1
ATOM 652 C CA . HIS A 1 86 ? -8.016 6.715 -5.285 1 82.62 86 HIS A CA 1
ATOM 653 C C . HIS A 1 86 ? -8.352 7.965 -6.094 1 82.62 86 HIS A C 1
ATOM 655 O O . HIS A 1 86 ? -9.266 8.711 -5.734 1 82.62 86 HIS A O 1
ATOM 661 N N . GLY A 1 87 ? -7.559 8.266 -7.129 1 79.19 87 GLY A N 1
ATOM 662 C CA . GLY A 1 87 ? -7.824 9.414 -7.977 1 79.19 87 GLY A CA 1
ATOM 663 C C . GLY A 1 87 ? -9.172 9.352 -8.672 1 79.19 87 GLY A C 1
ATOM 664 O O . GLY A 1 87 ? -9.805 10.375 -8.914 1 79.19 87 GLY A O 1
ATOM 665 N N . HIS A 1 88 ? -9.469 8.133 -8.93 1 72.88 88 HIS A N 1
ATOM 666 C CA . HIS A 1 88 ? -10.781 7.938 -9.523 1 72.88 88 HIS A CA 1
ATOM 667 C C . HIS A 1 88 ? -11.891 8.18 -8.508 1 72.88 88 HIS A C 1
ATOM 669 O O . HIS A 1 88 ? -12.961 8.688 -8.852 1 72.88 88 HIS A O 1
ATOM 675 N N . PHE A 1 89 ? -11.609 7.973 -7.344 1 66.06 89 PHE A N 1
ATOM 676 C CA . PHE A 1 89 ? -12.578 8.148 -6.27 1 66.06 89 PHE A CA 1
ATOM 677 C C . PHE A 1 89 ? -12.688 9.617 -5.871 1 66.06 89 PHE A C 1
ATOM 679 O O . PHE A 1 89 ? -13.781 10.109 -5.598 1 66.06 89 PHE A O 1
ATOM 686 N N . THR A 1 90 ? -11.57 10.227 -5.68 1 64.38 90 THR A N 1
ATOM 687 C CA . THR A 1 90 ? -11.57 11.625 -5.262 1 64.38 90 THR A CA 1
ATOM 688 C C . THR A 1 90 ? -11.984 12.539 -6.414 1 64.38 90 THR A C 1
ATOM 690 O O . THR A 1 90 ? -12.414 13.672 -6.191 1 64.38 90 THR A O 1
ATOM 693 N N . LYS A 1 91 ? -11.586 12.289 -7.621 1 57.75 91 LYS A N 1
ATOM 694 C CA . LYS A 1 91 ? -12.008 13.117 -8.75 1 57.75 91 LYS A CA 1
ATOM 695 C C . LYS A 1 91 ? -13.531 13.094 -8.906 1 57.75 91 LYS A C 1
ATOM 697 O O . LYS A 1 91 ? -14.102 13.977 -9.555 1 57.75 91 LYS A O 1
ATOM 702 N N . LYS A 1 92 ? -14.195 12.25 -8.258 1 43.44 92 LYS A N 1
ATOM 703 C CA . LYS A 1 92 ? -15.609 12.555 -8.484 1 43.44 92 LYS A CA 1
ATOM 704 C C . LYS A 1 92 ? -16.062 13.742 -7.641 1 43.44 92 LYS A C 1
ATOM 706 O O . LYS A 1 92 ? -15.719 13.828 -6.461 1 43.44 92 LYS A O 1
ATOM 711 N N . MET B 1 1 ? -14.68 -8.914 0.201 1 63.88 1 MET B N 1
ATOM 712 C CA . MET B 1 1 ? -13.531 -8.109 -0.197 1 63.88 1 MET B CA 1
ATOM 713 C C . MET B 1 1 ? -12.227 -8.828 0.134 1 63.88 1 MET B C 1
ATOM 715 O O . MET B 1 1 ? -12.156 -9.594 1.099 1 63.88 1 MET B O 1
ATOM 719 N N . SER B 1 2 ? -11.375 -8.906 -0.782 1 84.19 2 SER B N 1
ATOM 720 C CA . SER B 1 2 ? -10.109 -9.609 -0.577 1 84.19 2 SER B CA 1
ATOM 721 C C . SER B 1 2 ? -9.195 -8.836 0.362 1 84.19 2 SER B C 1
ATOM 723 O O . SER B 1 2 ? -9.453 -7.672 0.674 1 84.19 2 SER B O 1
ATOM 725 N N . ASP B 1 3 ? -8.117 -9.57 0.902 1 92.12 3 ASP B N 1
ATOM 726 C CA . ASP B 1 3 ? -7.18 -8.961 1.844 1 92.12 3 ASP B CA 1
ATOM 727 C C . ASP B 1 3 ? -6.488 -7.746 1.224 1 92.12 3 ASP B C 1
ATOM 729 O O . ASP B 1 3 ? -6.367 -6.699 1.864 1 92.12 3 ASP B O 1
ATOM 733 N N . VAL B 1 4 ? -6.23 -7.871 -0.086 1 92.56 4 VAL B N 1
ATOM 734 C CA . VAL B 1 4 ? -5.531 -6.805 -0.794 1 92.56 4 VAL B CA 1
ATOM 735 C C . VAL B 1 4 ? -6.473 -5.625 -1.012 1 92.56 4 VAL B C 1
ATOM 737 O O . VAL B 1 4 ? -6.09 -4.469 -0.812 1 92.56 4 VAL B O 1
ATOM 740 N N . GLN B 1 5 ? -7.699 -5.805 -1.348 1 91.94 5 GLN B N 1
ATOM 741 C CA . GLN B 1 5 ? -8.695 -4.758 -1.545 1 91.94 5 GLN B CA 1
ATOM 742 C C . GLN B 1 5 ? -8.969 -4.004 -0.246 1 91.94 5 GLN B C 1
ATOM 744 O O . GLN B 1 5 ? -9.109 -2.779 -0.25 1 91.94 5 GLN B O 1
ATOM 749 N N . ASN B 1 6 ? -9.078 -4.812 0.819 1 93.38 6 ASN B N 1
ATOM 750 C CA . ASN B 1 6 ? -9.273 -4.215 2.135 1 93.38 6 ASN B CA 1
ATOM 751 C C . ASN B 1 6 ? -8.102 -3.326 2.529 1 93.38 6 ASN B C 1
ATOM 753 O O . ASN B 1 6 ? -8.297 -2.24 3.08 1 93.38 6 ASN B O 1
ATOM 757 N N . ALA B 1 7 ? -6.895 -3.896 2.211 1 93.88 7 ALA B N 1
ATOM 758 C CA . ALA B 1 7 ? -5.68 -3.133 2.496 1 93.88 7 ALA B CA 1
ATOM 759 C C . ALA B 1 7 ? -5.668 -1.814 1.727 1 93.88 7 ALA B C 1
ATOM 761 O O . ALA B 1 7 ? -5.379 -0.76 2.297 1 93.88 7 ALA B O 1
ATOM 762 N N . MET B 1 8 ? -6.137 -1.857 0.5 1 93.19 8 MET B N 1
ATOM 763 C CA . MET B 1 8 ? -6.176 -0.668 -0.346 1 93.19 8 MET B CA 1
ATOM 764 C C . MET B 1 8 ? -7.176 0.349 0.189 1 93.19 8 MET B C 1
ATOM 766 O O . MET B 1 8 ? -6.895 1.549 0.215 1 93.19 8 MET B O 1
ATOM 770 N N . ALA B 1 9 ? -8.312 -0.135 0.595 1 92.75 9 ALA B N 1
ATOM 771 C CA . ALA B 1 9 ? -9.359 0.72 1.14 1 92.75 9 ALA B CA 1
ATOM 772 C C . ALA B 1 9 ? -8.906 1.397 2.43 1 92.75 9 ALA B C 1
ATOM 774 O O . ALA B 1 9 ? -9.188 2.578 2.65 1 92.75 9 ALA B O 1
ATOM 775 N N . LEU B 1 10 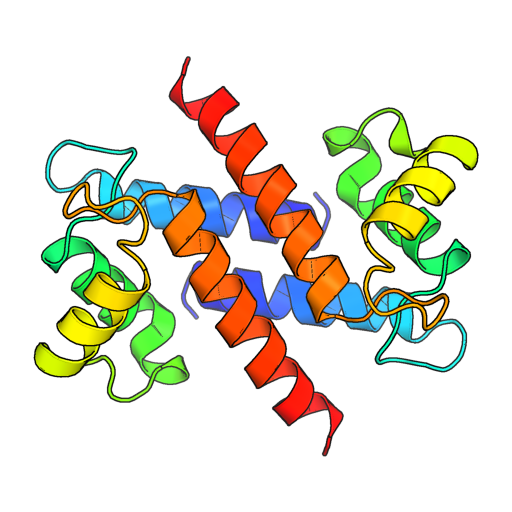? -8.156 0.644 3.248 1 93.62 10 LEU B N 1
ATOM 776 C CA . LEU B 1 10 ? -7.637 1.16 4.512 1 93.62 10 LEU B CA 1
ATOM 777 C C . LEU B 1 10 ? -6.613 2.264 4.27 1 93.62 10 LEU B C 1
ATOM 779 O O . LEU B 1 10 ? -6.637 3.297 4.941 1 93.62 10 LEU B O 1
ATOM 783 N N . LEU B 1 11 ? -5.73 2.021 3.252 1 93.75 11 LEU B N 1
ATOM 784 C CA . LEU B 1 11 ? -4.703 2.998 2.914 1 93.75 11 LEU B CA 1
ATOM 785 C C . LEU B 1 11 ? -5.324 4.285 2.383 1 93.75 11 LEU B C 1
ATOM 787 O O . LEU B 1 11 ? -4.961 5.383 2.812 1 93.75 11 LEU B O 1
ATOM 791 N N . ILE B 1 12 ? -6.309 4.191 1.52 1 92.69 12 ILE B N 1
ATOM 792 C CA . ILE B 1 12 ? -7 5.336 0.931 1 92.69 12 ILE B CA 1
ATOM 793 C C . ILE B 1 12 ? -7.773 6.086 2.014 1 92.69 12 ILE B C 1
ATOM 795 O O . ILE B 1 12 ? -7.707 7.312 2.094 1 92.69 12 ILE B O 1
ATOM 799 N N . GLY B 1 13 ? -8.445 5.316 2.803 1 91.75 13 GLY B N 1
ATOM 800 C CA . GLY B 1 13 ? -9.234 5.918 3.867 1 91.75 13 GLY B CA 1
ATOM 801 C C . GLY B 1 13 ? -8.391 6.625 4.91 1 91.75 13 GLY B C 1
ATOM 802 O O . GLY B 1 13 ? -8.742 7.711 5.371 1 91.75 13 GLY B O 1
ATOM 803 N N . SER B 1 14 ? -7.293 5.922 5.285 1 91.31 14 SER B N 1
ATOM 804 C CA . SER B 1 14 ? -6.387 6.508 6.266 1 91.31 14 SER B CA 1
ATOM 805 C C . SER B 1 14 ? -5.746 7.785 5.734 1 91.31 14 SER B C 1
ATOM 807 O O . SER B 1 14 ? -5.664 8.789 6.445 1 91.31 14 SER B O 1
ATOM 809 N N . PHE B 1 15 ? -5.309 7.812 4.512 1 92 15 PHE B N 1
ATOM 810 C CA . PHE B 1 15 ? -4.695 8.961 3.861 1 92 15 PHE B CA 1
ATOM 811 C C . PHE B 1 15 ? -5.668 10.133 3.797 1 92 15 PHE B C 1
ATOM 813 O O . PHE B 1 15 ? -5.312 11.266 4.137 1 92 15 PHE B O 1
ATOM 820 N N . THR B 1 16 ? -6.941 9.828 3.439 1 89.75 16 THR B N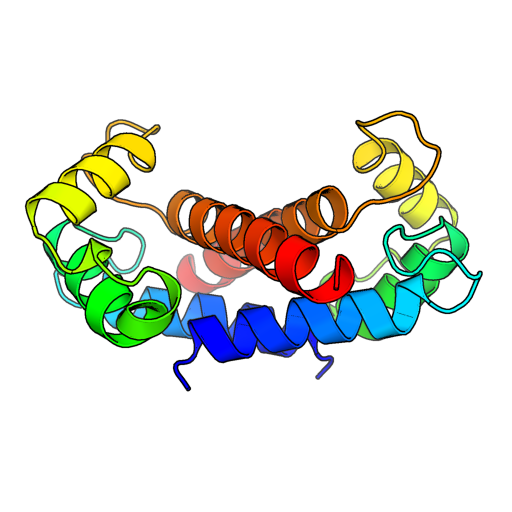 1
ATOM 821 C CA . THR B 1 16 ? -7.961 10.867 3.289 1 89.75 16 THR B CA 1
ATOM 822 C C . THR B 1 16 ? -8.352 11.438 4.648 1 89.75 16 THR B C 1
ATOM 824 O O . THR B 1 16 ? -8.688 12.617 4.754 1 89.75 16 THR B O 1
ATOM 827 N N . LYS B 1 17 ? -8.258 10.539 5.605 1 91.12 17 LYS B N 1
ATOM 828 C CA . LYS B 1 17 ? -8.602 10.945 6.965 1 91.12 17 LYS B CA 1
ATOM 829 C C . LYS B 1 17 ? -7.633 12 7.488 1 91.12 17 LYS B C 1
ATOM 831 O O . LYS B 1 17 ? -8.047 12.977 8.109 1 91.12 17 LYS B O 1
ATOM 836 N N . TYR B 1 18 ? -6.387 11.852 7.188 1 90.5 18 TYR B N 1
ATOM 837 C CA . TYR B 1 18 ? -5.355 12.766 7.672 1 90.5 18 TYR B CA 1
ATOM 838 C C . TYR B 1 18 ? -5.09 13.875 6.668 1 90.5 18 TYR B C 1
ATOM 840 O O . TYR B 1 18 ? -4.789 15.008 7.051 1 90.5 18 TYR B O 1
ATOM 848 N N . ALA B 1 19 ? -5.09 13.727 5.336 1 89.38 19 ALA B N 1
ATOM 849 C CA . ALA B 1 19 ? -4.863 14.703 4.27 1 89.38 19 ALA B CA 1
ATOM 850 C C . ALA B 1 19 ? -5.977 15.742 4.234 1 89.38 19 ALA B C 1
ATOM 852 O O . ALA B 1 19 ? -5.754 16.891 3.828 1 89.38 19 ALA B O 1
ATOM 853 N N . GLY B 1 20 ? -7.148 15.477 4.793 1 81.69 20 GLY B N 1
ATOM 854 C CA . GLY B 1 20 ? -8.289 16.375 4.73 1 81.69 20 GLY B CA 1
ATOM 855 C C . GLY B 1 20 ? -8.344 17.344 5.891 1 81.69 20 GLY B C 1
ATOM 856 O O . GLY B 1 20 ? -9.281 18.141 6 1 81.69 20 GLY B O 1
ATOM 857 N N . LYS B 1 21 ? -7.195 17.375 6.617 1 84.44 21 LYS B N 1
ATOM 858 C CA . LYS B 1 21 ? -7.23 18.219 7.809 1 84.44 21 LYS B CA 1
ATOM 859 C C . LYS B 1 21 ? -6.988 19.672 7.457 1 84.44 21 LYS B C 1
ATOM 861 O O . LYS B 1 21 ? -7.645 20.562 8 1 84.44 21 LYS B O 1
ATOM 866 N N . GLU B 1 22 ? -6.055 19.922 6.48 1 80.5 22 GLU B N 1
ATOM 867 C CA . GLU B 1 22 ? -5.707 21.297 6.125 1 80.5 22 GLU B CA 1
ATOM 868 C C . GLU B 1 22 ? -6.43 21.734 4.855 1 80.5 22 GLU B C 1
ATOM 870 O O . GLU B 1 22 ? -6.211 22.844 4.367 1 80.5 22 GLU B O 1
ATOM 875 N N . GLY B 1 23 ? -7.355 20.875 4.309 1 74.06 23 GLY B N 1
ATOM 876 C CA . GLY B 1 23 ? -8.141 21.297 3.16 1 74.06 23 GLY B CA 1
ATOM 877 C C . GLY B 1 23 ? -7.852 20.484 1.909 1 74.06 23 GLY B C 1
ATOM 878 O O . GLY B 1 23 ? -8.703 20.375 1.029 1 74.06 23 GLY B O 1
ATOM 879 N N . ASP B 1 24 ? -6.453 20.219 1.706 1 78.25 24 ASP B N 1
ATOM 880 C CA . ASP B 1 24 ? -6.125 19.422 0.528 1 78.25 24 ASP B CA 1
ATOM 8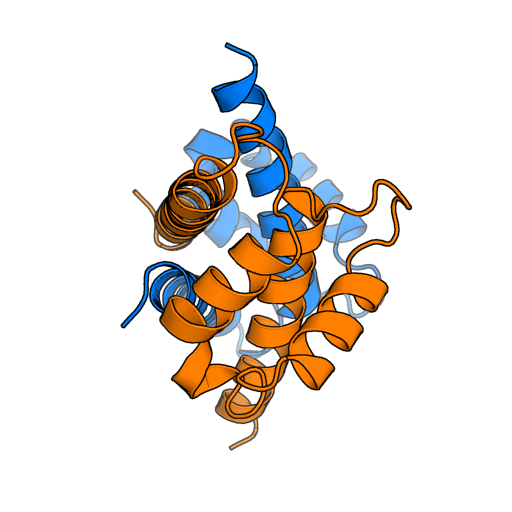81 C C . ASP B 1 24 ? -6.215 17.922 0.832 1 78.25 24 ASP B C 1
ATOM 883 O O . ASP B 1 24 ? -5.371 17.375 1.543 1 78.25 24 ASP B O 1
ATOM 887 N N . ASN B 1 25 ? -7.309 17.391 0.457 1 80.56 25 ASN B N 1
ATOM 888 C CA . ASN B 1 25 ? -7.559 15.977 0.754 1 80.56 25 ASN B CA 1
ATOM 889 C C . ASN B 1 25 ? -6.738 15.062 -0.147 1 80.56 25 ASN B C 1
ATOM 891 O O . ASN B 1 25 ? -6.789 13.836 -0.006 1 80.56 25 ASN B O 1
ATOM 895 N N . ASN B 1 26 ? -6.016 15.703 -1.02 1 84.44 26 ASN B N 1
ATOM 896 C CA . ASN B 1 26 ? -5.277 14.898 -1.986 1 84.44 26 ASN B CA 1
ATOM 897 C C . ASN B 1 26 ? -3.779 14.898 -1.688 1 84.44 26 ASN B C 1
ATOM 899 O O . ASN B 1 26 ? -3.021 14.141 -2.291 1 84.44 26 ASN B O 1
ATOM 903 N N . THR B 1 27 ? -3.424 15.758 -0.807 1 89.88 27 THR B N 1
ATOM 904 C CA . THR B 1 27 ? -2.012 15.867 -0.456 1 89.88 27 THR B CA 1
ATOM 905 C C . THR B 1 27 ? -1.837 15.969 1.056 1 89.88 27 THR B C 1
ATOM 907 O O . THR B 1 27 ? -2.752 16.391 1.765 1 89.88 27 THR B O 1
ATOM 910 N N . LEU B 1 28 ? -0.708 15.383 1.603 1 91.62 28 LEU B N 1
ATOM 911 C CA . LEU B 1 28 ? -0.375 15.43 3.021 1 91.62 28 LEU B CA 1
ATOM 912 C C . LEU B 1 28 ? 0.722 16.453 3.291 1 91.62 28 LEU B C 1
ATOM 914 O O . LEU B 1 28 ? 1.726 16.5 2.574 1 91.62 28 LEU B O 1
ATOM 918 N N . SER B 1 29 ? 0.345 17.375 4.176 1 92.44 29 SER B N 1
ATOM 919 C CA . SER B 1 29 ? 1.373 18.312 4.602 1 92.44 29 SER B CA 1
ATOM 920 C C . SER B 1 29 ? 2.311 17.688 5.629 1 92.44 29 SER B C 1
ATOM 922 O O . SER B 1 29 ? 2.049 16.594 6.125 1 92.44 29 SER B O 1
ATOM 924 N N . LYS B 1 30 ? 3.373 18.391 5.926 1 91.44 30 LYS B N 1
ATOM 925 C CA . LYS B 1 30 ? 4.355 17.906 6.895 1 91.44 30 LYS B CA 1
ATOM 926 C C . LYS B 1 30 ? 3.701 17.609 8.242 1 91.44 30 LYS B C 1
ATOM 928 O O . LYS B 1 30 ? 3.988 16.594 8.867 1 91.44 30 LYS B O 1
ATOM 933 N N . ALA B 1 31 ? 2.795 18.5 8.602 1 91.38 31 ALA B N 1
ATOM 934 C CA . ALA B 1 31 ? 2.098 18.344 9.875 1 91.38 31 ALA B CA 1
ATOM 935 C C . ALA B 1 31 ? 1.178 17.141 9.859 1 91.38 31 ALA B C 1
ATOM 937 O O . ALA B 1 31 ? 1.117 16.375 10.828 1 91.38 31 ALA B O 1
ATOM 938 N N . GLU B 1 32 ? 0.498 16.984 8.773 1 93.75 32 GLU B N 1
ATOM 939 C CA . GLU B 1 32 ? -0.422 15.859 8.609 1 93.75 32 GLU B CA 1
ATOM 940 C C . GLU B 1 32 ? 0.33 14.531 8.547 1 93.75 32 GLU B C 1
ATOM 942 O O . GLU B 1 32 ? -0.11 13.531 9.117 1 93.75 32 GLU B O 1
ATOM 947 N N . LEU B 1 33 ? 1.444 14.594 7.797 1 91.75 33 LEU B N 1
ATOM 948 C CA . LEU B 1 33 ? 2.283 13.406 7.703 1 91.75 33 LEU B CA 1
ATOM 949 C C . LEU B 1 33 ? 2.779 12.977 9.078 1 91.75 33 LEU B C 1
ATOM 951 O O . LEU B 1 33 ? 2.748 11.797 9.422 1 91.75 33 LEU B O 1
ATOM 955 N N . LYS B 1 34 ? 3.186 13.914 9.875 1 91.44 34 LYS B N 1
ATOM 956 C CA . LYS B 1 34 ? 3.676 13.664 11.227 1 91.44 34 LYS B CA 1
ATOM 957 C C . LYS B 1 34 ? 2.598 13.008 12.094 1 91.44 34 LYS B C 1
ATOM 959 O O . LYS B 1 34 ? 2.871 12.055 12.82 1 91.44 34 LYS B O 1
ATOM 964 N N . GLU B 1 35 ? 1.438 13.523 11.984 1 90.25 35 GLU B N 1
ATOM 965 C CA . GLU B 1 35 ? 0.309 12.992 12.742 1 90.25 35 GLU B CA 1
ATOM 966 C C . GLU B 1 35 ? -0.019 11.562 12.32 1 90.25 35 GLU B C 1
ATOM 968 O O . GLU B 1 35 ? -0.248 10.695 13.172 1 90.25 35 GLU B O 1
ATOM 973 N N . LEU B 1 36 ? -0.062 11.406 11 1 89.88 36 LEU B N 1
ATOM 974 C CA . LEU B 1 36 ? -0.334 10.086 10.445 1 89.88 36 LEU B CA 1
ATOM 975 C C . LEU B 1 36 ? 0.726 9.086 10.891 1 89.88 36 LEU B C 1
ATOM 977 O O . LEU B 1 36 ? 0.396 7.984 11.344 1 89.88 36 LEU B O 1
ATOM 981 N N . LEU B 1 37 ? 2.039 9.477 10.805 1 88.81 37 LEU B N 1
ATOM 982 C CA . LEU B 1 37 ? 3.146 8.617 11.195 1 88.81 37 LEU B CA 1
ATOM 983 C C . LEU B 1 37 ? 3.111 8.336 12.695 1 88.81 37 LEU B C 1
ATOM 985 O O . LEU B 1 37 ? 3.312 7.199 13.125 1 88.81 37 LEU B O 1
ATOM 989 N N . HIS B 1 38 ? 2.818 9.375 13.438 1 87.75 38 HIS B N 1
ATOM 990 C CA . HIS B 1 38 ? 2.785 9.266 14.891 1 87.75 38 HIS B CA 1
ATOM 991 C C . HIS B 1 38 ? 1.632 8.375 15.352 1 87.75 38 HIS B C 1
ATOM 993 O O . HIS B 1 38 ? 1.799 7.547 16.25 1 87.75 38 HIS B O 1
ATOM 999 N N . ASN B 1 39 ? 0.507 8.523 14.688 1 88.06 39 ASN B N 1
ATOM 1000 C CA . ASN B 1 39 ? -0.692 7.797 15.078 1 88.06 39 ASN B CA 1
ATOM 1001 C C . ASN B 1 39 ? -0.734 6.406 14.453 1 88.06 39 ASN B C 1
ATOM 1003 O O . ASN B 1 39 ? -1.201 5.453 15.07 1 88.06 39 ASN B O 1
ATOM 1007 N N . GLU B 1 40 ? -0.232 6.246 13.25 1 86.62 40 GLU B N 1
ATOM 1008 C CA . GLU B 1 40 ? -0.355 5.008 12.484 1 86.62 40 GLU B CA 1
ATOM 1009 C C . GLU B 1 40 ? 0.93 4.188 12.547 1 86.62 40 GLU B C 1
ATOM 1011 O O . GLU B 1 40 ? 0.885 2.963 12.68 1 86.62 40 GLU B O 1
ATOM 1016 N N . PHE B 1 41 ? 2.088 4.742 12.336 1 80.88 41 PHE B N 1
ATOM 1017 C CA . PHE B 1 41 ? 3.365 4.047 12.258 1 80.88 41 PHE B CA 1
ATOM 1018 C C . PHE B 1 41 ? 4.156 4.219 13.547 1 80.88 41 PHE B C 1
ATOM 1020 O O . PHE B 1 41 ? 5.195 3.582 13.734 1 80.88 41 PHE B O 1
ATOM 1027 N N . GLY B 1 42 ? 3.762 5.074 14.453 1 79 42 GLY B N 1
ATOM 1028 C CA . GLY B 1 42 ? 4.52 5.344 15.664 1 79 42 GLY B CA 1
ATOM 1029 C C . GLY B 1 42 ? 5.207 4.113 16.234 1 79 42 GLY B C 1
ATOM 1030 O O . G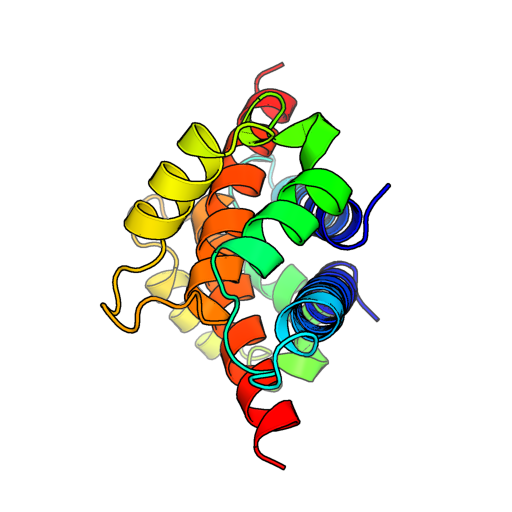LY B 1 42 ? 6.371 4.176 16.625 1 79 42 GLY B O 1
ATOM 1031 N N . ASP B 1 43 ? 4.582 3.033 16.156 1 73.06 43 ASP B N 1
ATOM 1032 C CA . ASP B 1 43 ? 5.16 1.799 16.672 1 73.06 43 ASP B CA 1
ATOM 1033 C C . ASP B 1 43 ? 6.094 1.153 15.656 1 73.06 43 ASP B C 1
ATOM 1035 O O . ASP B 1 43 ? 7.125 0.583 16.031 1 73.06 43 ASP B O 1
ATOM 1039 N N . LEU B 1 44 ? 5.742 1.282 14.367 1 71.56 44 LEU B N 1
ATOM 1040 C CA . LEU B 1 44 ? 6.484 0.656 13.273 1 71.56 44 LEU B CA 1
ATOM 1041 C C . LEU B 1 44 ? 7.723 1.47 12.922 1 71.56 44 LEU B C 1
ATOM 1043 O O . LEU B 1 44 ? 8.805 0.91 12.734 1 71.56 44 LEU B O 1
ATOM 1047 N N . LEU B 1 45 ? 7.402 2.781 12.75 1 65.69 45 LEU B N 1
ATOM 1048 C CA . LEU B 1 45 ? 8.516 3.662 12.406 1 65.69 45 LEU B CA 1
ATOM 1049 C C . LEU B 1 45 ? 9.281 4.078 13.656 1 65.69 45 LEU B C 1
ATOM 1051 O O . LEU B 1 45 ? 10.461 4.438 13.578 1 65.69 45 LEU B O 1
ATOM 1055 N N . GLY B 1 46 ? 8.859 3.656 14.797 1 61.12 46 GLY B N 1
ATOM 1056 C CA . GLY B 1 46 ? 9.547 4.043 16.016 1 61.12 46 GLY B CA 1
ATOM 1057 C C . GLY B 1 46 ? 9.695 5.547 16.172 1 61.12 46 GLY B C 1
ATOM 1058 O O . GLY B 1 46 ? 8.75 6.238 16.547 1 61.12 46 GLY B O 1
ATOM 1059 N N . LYS B 1 47 ? 10.992 6.09 15.75 1 58.38 47 LYS B N 1
ATOM 1060 C CA . LYS B 1 47 ? 11.508 7.422 16.047 1 58.38 47 LYS B CA 1
ATOM 1061 C C . LYS B 1 47 ? 10.891 8.469 15.117 1 58.38 47 LYS B C 1
ATOM 1063 O O . LYS B 1 47 ? 11.195 9.656 15.234 1 58.38 47 LYS B O 1
ATOM 1068 N N . ALA B 1 48 ? 10.203 8.047 14.133 1 60.38 48 ALA B N 1
ATOM 1069 C CA . ALA B 1 48 ? 9.641 9.094 13.289 1 60.38 48 ALA B CA 1
ATOM 1070 C C . ALA B 1 48 ? 8.797 10.07 14.109 1 60.38 48 ALA B C 1
ATOM 1072 O O . ALA B 1 48 ? 8.148 10.961 13.555 1 60.38 48 ALA B O 1
ATOM 1073 N N . SER B 1 49 ? 8.914 9.844 15.305 1 67.81 49 SER B N 1
ATOM 1074 C CA . SER B 1 49 ? 8.172 10.727 16.188 1 67.81 49 SER B CA 1
ATOM 1075 C C . SER B 1 49 ? 8.875 12.07 16.359 1 67.81 49 SER B C 1
ATOM 1077 O O . SER B 1 49 ? 8.312 13.008 16.938 1 67.81 49 SER B O 1
ATOM 1079 N N . ASP B 1 50 ? 9.992 12 15.711 1 77.06 50 ASP B N 1
ATOM 1080 C CA . ASP B 1 50 ? 10.703 13.273 15.82 1 77.06 50 ASP B CA 1
ATOM 1081 C C . ASP B 1 50 ? 10.438 14.148 14.594 1 77.06 50 ASP B C 1
ATOM 1083 O O . ASP B 1 50 ? 10.352 13.648 13.477 1 77.06 50 ASP B O 1
ATOM 1087 N N . LYS B 1 51 ? 10.164 15.406 14.961 1 83.25 51 LYS B N 1
ATOM 1088 C CA . LYS B 1 51 ? 9.914 16.375 13.898 1 83.25 51 LYS B CA 1
ATOM 1089 C C . LYS B 1 51 ? 11.016 16.344 12.844 1 83.25 51 LYS B C 1
ATOM 1091 O O . LYS B 1 51 ? 10.734 16.422 11.648 1 83.25 51 LYS B O 1
ATOM 1096 N N . ALA B 1 52 ? 12.172 16.156 13.32 1 87.44 52 ALA B N 1
ATOM 1097 C CA . ALA B 1 52 ? 13.32 16.109 12.422 1 87.44 52 ALA B CA 1
ATOM 1098 C C . ALA B 1 52 ? 13.25 14.906 11.492 1 87.44 52 ALA B C 1
ATOM 1100 O O . ALA B 1 52 ? 13.562 15.008 10.305 1 87.44 52 ALA B O 1
ATOM 1101 N N . ALA B 1 53 ? 12.797 13.82 12.055 1 83.38 53 ALA B N 1
ATOM 1102 C CA . ALA B 1 53 ? 12.656 12.594 11.273 1 83.38 53 ALA B CA 1
ATOM 1103 C C . ALA B 1 53 ? 11.531 12.711 10.25 1 83.38 53 ALA B C 1
ATOM 1105 O O . ALA B 1 53 ? 11.68 12.289 9.102 1 83.38 53 ALA B O 1
ATOM 1106 N N . VAL B 1 54 ? 10.539 13.289 10.641 1 88.81 54 VAL B N 1
ATOM 1107 C CA . VAL B 1 54 ? 9.383 13.492 9.781 1 88.81 54 VAL B CA 1
ATOM 1108 C C . VAL B 1 54 ? 9.758 14.414 8.625 1 88.81 54 VAL B C 1
ATOM 1110 O O . VAL B 1 54 ? 9.367 14.18 7.477 1 88.81 54 VAL B O 1
ATOM 1113 N N . ASP B 1 55 ? 10.586 15.5 8.977 1 90.5 55 ASP B N 1
ATOM 1114 C CA . ASP B 1 55 ? 11.039 16.438 7.957 1 90.5 55 ASP B CA 1
ATOM 1115 C C . ASP B 1 55 ? 11.898 15.742 6.906 1 90.5 55 ASP B C 1
ATOM 1117 O O . ASP B 1 55 ? 11.75 16 5.707 1 90.5 55 ASP B O 1
ATOM 1121 N N . ARG B 1 56 ? 12.648 14.844 7.387 1 90.38 56 ARG B N 1
ATOM 1122 C CA . ARG B 1 56 ? 13.516 14.086 6.492 1 90.38 56 ARG B CA 1
ATOM 1123 C C . ARG B 1 56 ? 12.711 13.141 5.609 1 90.38 56 ARG B C 1
ATOM 1125 O O . ARG B 1 56 ? 12.969 13.031 4.41 1 90.38 56 ARG B O 1
ATOM 1132 N N . LEU B 1 57 ? 11.82 12.516 6.277 1 87.31 57 LEU B N 1
ATOM 1133 C CA . LEU B 1 57 ? 10.945 11.602 5.559 1 87.31 57 LEU B CA 1
ATOM 1134 C C . LEU B 1 57 ? 10.109 12.352 4.523 1 87.31 57 LEU B C 1
ATOM 1136 O O . LEU B 1 57 ? 9.977 11.898 3.383 1 87.31 57 LEU B O 1
ATOM 1140 N N . PHE B 1 58 ? 9.656 13.539 4.941 1 89.94 58 PHE B N 1
ATOM 1141 C CA . PHE B 1 58 ? 8.836 14.375 4.078 1 89.94 58 PHE B CA 1
ATOM 1142 C C . PHE B 1 58 ? 9.625 14.844 2.865 1 89.94 58 PHE B C 1
ATOM 1144 O O . PHE B 1 58 ? 9.125 14.812 1.738 1 89.94 58 PHE B O 1
ATOM 1151 N N . GLU B 1 59 ? 10.805 15.289 3.129 1 91.38 59 GLU B N 1
ATOM 1152 C CA . GLU B 1 59 ? 11.688 15.766 2.068 1 91.38 59 GLU B CA 1
ATOM 1153 C C . GLU B 1 59 ? 12.047 14.641 1.101 1 91.38 59 GLU B C 1
ATOM 1155 O O . GLU B 1 59 ? 12.188 14.867 -0.102 1 91.38 59 GLU B O 1
ATOM 1160 N N . GLY B 1 60 ? 12.078 13.469 1.72 1 88.94 60 GLY B N 1
ATOM 1161 C CA . GLY B 1 60 ? 12.367 12.297 0.91 1 88.94 60 GLY B CA 1
ATOM 1162 C C . GLY B 1 60 ? 11.203 11.875 0.035 1 88.94 60 GLY B C 1
ATOM 1163 O O . GLY B 1 60 ? 11.398 11.461 -1.108 1 88.94 60 GLY B O 1
ATOM 1164 N N . LEU B 1 61 ? 10.039 12.023 0.621 1 86.62 61 LEU B N 1
ATOM 1165 C CA . LEU B 1 61 ? 8.812 11.641 -0.073 1 86.62 61 LEU B CA 1
ATOM 1166 C C . LEU B 1 61 ? 8.398 12.711 -1.073 1 86.62 61 LEU B C 1
ATOM 1168 O O . LEU B 1 61 ? 7.801 12.406 -2.109 1 86.62 61 LEU B O 1
ATOM 1172 N N . ASP B 1 62 ? 8.625 14.062 -0.69 1 88.25 62 ASP B N 1
ATOM 1173 C CA . ASP B 1 62 ? 8.273 15.203 -1.526 1 88.25 62 ASP B CA 1
ATOM 1174 C C . ASP B 1 62 ? 9.141 15.25 -2.781 1 88.25 62 ASP B C 1
ATOM 1176 O O . ASP B 1 62 ? 9.812 16.25 -3.045 1 88.25 62 ASP B O 1
ATOM 1180 N N . ALA B 1 63 ? 9.078 14.117 -3.477 1 80.19 63 ALA B N 1
ATOM 1181 C CA . ALA B 1 63 ? 9.875 14.078 -4.703 1 80.19 63 ALA B CA 1
ATOM 1182 C C . ALA B 1 63 ? 9.281 15 -5.766 1 80.19 63 ALA B C 1
ATOM 1184 O O . ALA B 1 63 ? 10 15.508 -6.629 1 80.19 63 ALA B O 1
ATOM 1185 N N . ASN B 1 64 ? 7.949 15.266 -5.66 1 73.88 64 ASN B N 1
ATOM 1186 C CA . ASN B 1 64 ? 7.27 16.078 -6.656 1 73.88 64 ASN B CA 1
ATOM 1187 C C . ASN B 1 64 ? 7.426 17.578 -6.359 1 73.88 64 ASN B C 1
ATOM 1189 O O . ASN B 1 64 ? 6.977 18.422 -7.141 1 73.88 64 ASN B O 1
ATOM 1193 N N . LYS B 1 65 ? 8.164 18 -5.332 1 81.56 65 LYS B N 1
ATOM 1194 C CA . LYS B 1 65 ? 8.492 19.375 -4.973 1 81.56 65 LYS B CA 1
ATOM 1195 C C . LYS B 1 65 ? 7.227 20.203 -4.793 1 81.56 65 LYS B C 1
ATOM 1197 O O . LYS B 1 65 ? 7.164 21.359 -5.242 1 81.56 65 LYS B O 1
ATOM 1202 N N . ASP B 1 66 ? 6.145 19.719 -4.348 1 82.56 66 ASP B N 1
ATOM 1203 C CA . ASP B 1 66 ? 4.914 20.453 -4.078 1 82.56 66 ASP B CA 1
ATOM 1204 C C . ASP B 1 66 ? 4.785 20.781 -2.59 1 82.56 66 ASP B C 1
ATOM 1206 O O . ASP B 1 66 ? 3.844 21.453 -2.178 1 82.56 66 ASP B O 1
ATOM 1210 N N . ASN B 1 67 ? 5.914 20.516 -1.88 1 89 67 ASN B N 1
ATOM 1211 C CA . ASN B 1 67 ? 5.938 20.734 -0.437 1 89 67 ASN B CA 1
ATOM 1212 C C . ASN B 1 67 ? 4.773 20.016 0.252 1 89 67 ASN B C 1
ATOM 1214 O O . ASN B 1 67 ? 4.238 20.531 1.242 1 89 67 ASN B O 1
ATOM 1218 N N . SER B 1 68 ? 4.258 19.047 -0.384 1 90.56 68 SER B N 1
ATOM 1219 C CA . SER B 1 68 ? 3.18 18.203 0.135 1 90.56 68 SER B CA 1
ATOM 1220 C C . SER B 1 68 ? 3.348 16.75 -0.3 1 90.56 68 SER B C 1
ATOM 1222 O O . SER B 1 68 ? 4.07 16.469 -1.257 1 90.56 68 SER B O 1
ATOM 1224 N N . VAL B 1 69 ? 2.854 15.891 0.419 1 92.38 69 VAL B N 1
ATOM 1225 C CA . VAL B 1 69 ? 2.951 14.469 0.101 1 92.38 69 VAL B CA 1
ATOM 1226 C C . VAL B 1 69 ? 1.642 13.992 -0.521 1 92.38 69 VAL B C 1
ATOM 1228 O O . VAL B 1 69 ? 0.58 14.086 0.098 1 92.38 69 VAL B O 1
ATOM 1231 N N . ASP B 1 70 ? 1.737 13.664 -1.845 1 89.69 70 ASP B N 1
ATOM 1232 C CA . ASP B 1 70 ? 0.546 13.148 -2.508 1 89.69 70 ASP B CA 1
ATOM 1233 C C . ASP B 1 70 ? 0.281 11.695 -2.104 1 89.69 70 ASP B C 1
ATOM 1235 O O . ASP B 1 70 ? 1.099 11.078 -1.418 1 89.69 70 ASP B O 1
ATOM 1239 N N . PHE B 1 71 ? -0.835 11.18 -2.504 1 90.88 71 PHE B N 1
ATOM 1240 C CA . PHE B 1 71 ? -1.238 9.828 -2.146 1 90.88 71 PHE B CA 1
ATOM 1241 C C . PHE B 1 71 ? -0.216 8.805 -2.639 1 90.88 71 PHE B C 1
ATOM 1243 O O . PHE B 1 71 ? 0.124 7.863 -1.923 1 90.88 71 PHE B O 1
ATOM 1250 N N . LYS B 1 72 ? 0.284 9.195 -3.758 1 89.56 72 LYS B N 1
ATOM 1251 C CA . LYS B 1 72 ? 1.25 8.297 -4.383 1 89.56 72 LYS B CA 1
ATOM 1252 C C . LYS B 1 72 ? 2.533 8.211 -3.562 1 89.56 72 LYS B C 1
ATOM 1254 O O . LYS B 1 72 ? 3.076 7.125 -3.357 1 89.56 72 LYS B O 1
ATOM 1259 N N . GLU B 1 73 ? 3 9.312 -3.1 1 92 73 GLU B N 1
ATOM 1260 C CA . GLU B 1 73 ? 4.234 9.367 -2.326 1 92 73 GLU B CA 1
ATOM 1261 C C . GLU B 1 73 ? 4.062 8.695 -0.964 1 92 73 GLU B C 1
ATOM 1263 O O . GLU B 1 73 ? 4.965 8.016 -0.482 1 92 73 GLU B O 1
ATOM 1268 N N . PHE B 1 74 ? 2.875 8.93 -0.471 1 92.19 74 PHE B N 1
ATOM 1269 C CA . PHE B 1 74 ? 2.559 8.328 0.818 1 92.19 74 PHE B CA 1
ATOM 1270 C C . PHE B 1 74 ? 2.516 6.809 0.711 1 92.19 74 PHE B C 1
ATOM 1272 O O . PHE B 1 74 ? 3.135 6.105 1.514 1 92.19 74 PHE B O 1
ATOM 1279 N N . ILE B 1 75 ? 1.861 6.34 -0.344 1 91.69 75 ILE B N 1
ATOM 1280 C CA . ILE B 1 75 ? 1.681 4.906 -0.535 1 91.69 75 ILE B CA 1
ATOM 1281 C C . ILE B 1 75 ? 3.027 4.25 -0.839 1 91.69 75 ILE B C 1
ATOM 1283 O O . ILE B 1 75 ? 3.289 3.125 -0.41 1 91.69 75 ILE B O 1
ATOM 1287 N N . HIS B 1 76 ? 3.838 4.938 -1.564 1 87.88 76 HIS B N 1
ATOM 1288 C CA . HIS B 1 76 ? 5.168 4.422 -1.87 1 87.88 76 HIS B CA 1
ATOM 1289 C C . HIS B 1 76 ? 5.984 4.215 -0.598 1 87.88 76 HIS B C 1
ATOM 1291 O O . HIS B 1 76 ? 6.734 3.242 -0.489 1 87.88 76 HIS B O 1
ATOM 1297 N N . MET B 1 77 ? 5.836 5.141 0.316 1 90.25 77 MET B N 1
ATOM 1298 C CA . MET B 1 77 ? 6.531 5.027 1.594 1 90.25 77 MET B CA 1
ATOM 1299 C C . MET B 1 77 ? 6.051 3.807 2.371 1 90.25 77 MET B C 1
ATOM 1301 O O . MET B 1 77 ? 6.863 3.031 2.879 1 90.25 77 MET B O 1
ATOM 1305 N N . VAL B 1 78 ? 4.75 3.684 2.43 1 92.38 78 VAL B N 1
ATOM 1306 C CA . VAL B 1 78 ? 4.145 2.574 3.16 1 92.38 78 VAL B CA 1
ATOM 1307 C C . VAL B 1 78 ? 4.59 1.248 2.545 1 92.38 78 VAL B C 1
ATOM 1309 O O . VAL B 1 78 ? 4.855 0.282 3.264 1 92.38 78 VAL B O 1
ATOM 1312 N N . THR B 1 79 ? 4.766 1.209 1.197 1 91.12 79 THR B N 1
ATOM 1313 C CA . THR B 1 79 ? 5.184 0.007 0.485 1 91.12 79 THR B CA 1
ATOM 1314 C C . THR B 1 79 ? 6.617 -0.37 0.86 1 91.12 79 THR B C 1
ATOM 1316 O O . THR B 1 79 ? 6.914 -1.546 1.079 1 91.12 79 THR B O 1
ATOM 1319 N N . CYS B 1 80 ? 7.527 0.65 0.933 1 85.88 80 CYS B N 1
ATOM 1320 C CA . CYS B 1 80 ? 8.922 0.419 1.282 1 85.88 80 CYS B CA 1
ATOM 1321 C C . CYS B 1 80 ? 9.047 -0.147 2.691 1 85.88 80 CYS B C 1
ATOM 1323 O O . CYS B 1 80 ? 9.812 -1.083 2.924 1 85.88 80 CYS B O 1
ATOM 1325 N N . LEU B 1 81 ? 8.227 0.406 3.6 1 86.19 81 LEU B N 1
ATOM 1326 C CA . LEU B 1 81 ? 8.25 -0.042 4.988 1 86.19 81 LEU B CA 1
ATOM 1327 C C . LEU B 1 81 ? 7.723 -1.468 5.109 1 86.19 81 LEU B C 1
ATOM 1329 O O . LEU B 1 81 ? 8.273 -2.275 5.863 1 86.19 81 LEU B O 1
ATOM 1333 N N . THR B 1 82 ? 6.574 -1.723 4.332 1 91.56 82 THR B N 1
ATOM 1334 C CA . THR B 1 82 ? 5.957 -3.043 4.371 1 91.56 82 THR B CA 1
ATOM 1335 C C . THR B 1 82 ? 6.934 -4.113 3.896 1 91.56 82 THR B C 1
ATOM 1337 O O . THR B 1 82 ? 7.047 -5.176 4.516 1 91.56 82 THR B O 1
ATOM 1340 N N . VAL B 1 83 ? 7.645 -3.842 2.801 1 87.81 83 VAL B N 1
ATOM 1341 C CA . VAL B 1 83 ? 8.602 -4.785 2.232 1 87.81 83 VAL B CA 1
ATOM 1342 C C . VAL B 1 83 ? 9.742 -5.023 3.219 1 87.81 83 VAL B C 1
ATOM 1344 O O . VAL B 1 83 ? 10.219 -6.152 3.371 1 87.81 83 VAL B O 1
ATOM 1347 N N . MET B 1 84 ? 10.281 -3.994 3.877 1 83.69 84 MET B N 1
ATOM 1348 C CA . MET B 1 84 ? 11.383 -4.074 4.832 1 83.69 84 MET B CA 1
ATOM 1349 C C . MET B 1 84 ? 10.984 -4.879 6.062 1 83.69 84 MET B C 1
ATOM 1351 O O . MET B 1 84 ? 11.781 -5.664 6.578 1 83.69 84 MET B O 1
ATOM 1355 N N . CYS B 1 85 ? 9.719 -4.676 6.43 1 80.25 85 CYS B N 1
ATOM 1356 C CA . CYS B 1 85 ? 9.25 -5.387 7.613 1 80.25 85 CYS B CA 1
ATOM 1357 C C . CYS B 1 85 ? 8.992 -6.855 7.301 1 80.25 85 CYS B C 1
ATOM 1359 O O . CYS B 1 85 ? 9.234 -7.727 8.141 1 80.25 85 CYS B O 1
ATOM 1361 N N . HIS B 1 86 ? 8.461 -7.086 6.109 1 83.25 86 HIS B N 1
ATOM 1362 C CA . HIS B 1 86 ? 8.203 -8.453 5.688 1 83.25 86 HIS B CA 1
ATOM 1363 C C . HIS B 1 86 ? 9.492 -9.273 5.664 1 83.25 86 HIS B C 1
ATOM 1365 O O . HIS B 1 86 ? 9.5 -10.438 6.078 1 83.25 86 HIS B O 1
ATOM 1371 N N . GLY B 1 87 ? 10.57 -8.727 5.07 1 79.38 87 GLY B N 1
ATOM 1372 C CA . GLY B 1 87 ? 11.844 -9.422 5.027 1 79.38 87 GLY B CA 1
ATOM 1373 C C . GLY B 1 87 ? 12.406 -9.719 6.406 1 79.38 87 GLY B C 1
ATOM 1374 O O . GLY B 1 87 ? 13.086 -10.727 6.598 1 79.38 87 GLY B O 1
ATOM 1375 N N . HIS B 1 88 ? 12.078 -8.789 7.227 1 73.06 88 HIS B N 1
ATOM 1376 C CA . HIS B 1 88 ? 12.492 -9.008 8.609 1 73.06 88 HIS B CA 1
ATOM 1377 C C . HIS B 1 88 ? 11.688 -10.133 9.25 1 73.06 88 HIS B C 1
ATOM 1379 O O . HIS B 1 88 ? 12.219 -10.891 10.062 1 73.06 88 HIS B O 1
ATOM 1385 N N . PHE B 1 89 ? 10.562 -10.328 8.797 1 66.25 89 PHE B N 1
ATOM 1386 C CA . PHE B 1 89 ? 9.68 -11.352 9.336 1 66.25 89 PHE B CA 1
ATOM 1387 C C . PHE B 1 89 ? 10 -12.719 8.742 1 66.25 89 PHE B C 1
ATOM 1389 O O . PHE B 1 89 ? 9.977 -13.727 9.445 1 66.25 89 PHE B O 1
ATOM 1396 N N . THR B 1 90 ? 10.141 -12.75 7.469 1 65.44 90 THR B N 1
ATOM 1397 C CA . THR B 1 90 ? 10.414 -14.016 6.797 1 65.44 90 THR B CA 1
ATOM 1398 C C . THR B 1 90 ? 11.852 -14.461 7.043 1 65.44 90 THR B C 1
ATOM 1400 O O . THR B 1 90 ? 12.172 -15.648 6.91 1 65.44 90 THR B O 1
ATOM 1403 N N . LYS B 1 91 ? 12.836 -13.625 7.051 1 58.59 91 LYS B N 1
ATOM 1404 C CA . LYS B 1 91 ? 14.219 -14.016 7.328 1 58.59 91 LYS B CA 1
ATOM 1405 C C . LYS B 1 91 ? 14.344 -14.656 8.703 1 58.59 91 LYS B C 1
ATOM 1407 O O . LYS B 1 91 ? 15.312 -15.359 8.984 1 58.59 91 LYS B O 1
ATOM 1412 N N . LYS B 1 92 ? 13.391 -14.562 9.516 1 43.41 92 LYS B N 1
ATOM 1413 C CA . LYS B 1 92 ? 13.719 -15.375 10.68 1 43.41 92 LYS B CA 1
ATOM 1414 C C . LYS B 1 92 ? 13.492 -16.859 10.398 1 43.41 92 LYS B C 1
ATOM 1416 O O . LYS B 1 92 ? 12.469 -17.234 9.82 1 43.41 92 LYS B O 1
#

InterPro domains:
  IPR001751 S100/Calcium binding protein 7/8-like, conserved site [PS00303] (57-78)
  IPR002048 EF-hand domain [PS50222] (49-84)
  IPR002048 EF-hand domain [SM00054] (53-81)
  IPR011992 EF-hand domain pair [SSF47473] (1-90)
  IPR013787 S100/CaBP-9k-type, calcium binding, subdomain [PF01023] (5-47)
  IPR013787 S100/CaBP-9k-type, calcium binding, subdomain [SM01394] (4-46)
  IPR018247 EF-Hand 1, calcium-binding site [PS00018] (62-74)
  IPR034325 S-100 [cd00213] (2-89)

Secondary structure (DSSP, 8-state):
--HHHHHHHHHHHHHHHHHTTSS-TTEE-HHHHHHHIIIIITTTTTTTTSHHHHHHHHHHH-TTSSSSEEHHHHHHHHHHHHHHHHHHHH--/--HHHHHHHHHHHHHHHHHTTSS-TTEE-HHHHHHHIIIIITTTTSSTTSHHHHHHHHHHH-TTSSSSEEHHHHHHHHHHHHHHHHHHHH--

pLDDT: mean 84.48, std 10.05, range [43.41, 94.0]

Sequence (184 aa):
MSDVQNAMALLIGSFTKYAGKEGDNNTLSKAELKELLHNEFGDLLGKASDKAAVDRLFEGLDANKDNSVDFKEFIHMVTCLTVMCHGHFTKKMSDVQNAMALLIGSFTKYAGKEGDNNTLSKAELKELLHNEFGDLLGKASDKAAVDRLFEGLDANKDNSVDFKEFIHMVTCLTVMCHGHFTKK

Foldseek 3Di:
DDPVVVVVVCLLVLQQVLCPPVPRSFWAALVSQLVSCCVPVCVLVVPCNDSVNSVVLQVVLVPVVPNTHGSVSVVVVVVVSVVVVVCVVVVD/DDPVVVVVVCLLVLQQVLCPPVPRSFWAALVSQLVSCCVPVCVPVVPSNDSVNSVVLQVVLVPVVPNTHGSVSVVVVVVVSVVVVVCVVVVD

Nearest PDB structures (foldseek):
  1psb-assembly1_B  TM=9.333E-01  e=1.977E-08  Bos taurus
  3cga-assembly1_A  TM=9.155E-01  e=6.386E-08  unclassified
  3m0w-assembly1_A  TM=8.889E-01  e=1.148E-07  Homo sapiens
  2mrd-assembly1_B  TM=8.658E-01  e=1.148E-07  Homo sapiens
  4cfq-assembly2_B  TM=9.298E-01  e=5.137E-07  Homo sapiens